Protein AF-A0A7S4FC10-F1 (afdb_monomer_lite)

Foldseek 3Di:
DVVVVVVVVVVVVVVVVVVLVVQCPDPDPVSNVVSVLVVLLVVLVVVLVVQVVCVVVVNDPPVSNVVCVVVVVVSVVSVVVVVLVVVLLDPVRVLVVLLVVVLVVLLVVLVVVVVVLLVVLLVVVCVLCVNVDDSVVSSVQLVVVLVVNDDLVVLVVDDDPSSVVVVVSSVVSNVVSVVSVVVSVVVSVVVSVVCVPPNSSVVSVVVSVVVVVVVVVPDPDPCVVVVVVVVVVVVVVVVVVVVVVD

Organism: Chrysotila carterae (NCBI:txid13221)

InterPro domains:
  IPR024862 Transient receptor potential cation channel subfamily V [PTHR10582] (69-230)
  IPR056336 Calcium channel YVC1-like, C-terminal transmembrane domain [PF23317] (29-215)

Radius of gyration: 27.81 Å; chains: 1; bounding box: 61×68×65 Å

pLDDT: mean 80.98, std 12.92, range [38.25, 96.44]

Secondary structure (DSSP, 8-state):
-HHHHHHHHHHHHHHHHHHHHHHH--S-HHHHHHHHHHHHHHHHHHHHHHHHHHHHTTSS-HHHHHHHHHHHHHHHHHHHHHHHHHHTTSTTTHHHHHHHHHHHHHHHHHHHHHHHHHHHHHHHHHHHTTTSS-HHHHHHHHHHHHTT---GGGGTT--THHHHHHHHHHHHHHHHHHHHHHHHHHHHHHHHHHHTSTHHHHHHHHHHHHHHHHHHTT---TTHHHHHHHHHHHHHHHHHHHHHT-

Sequence (246 aa):
ATSASALLRAAAEDSVVAFVRAKFTSEWGVRNLLNAVDLMHLTLLPTVPLVKLLTLIDVLPDSARMSIAPLASFLQISLALRALQYLSLFRSFGPVIVAVASMLADILSFVGLYVFIVLGFANGFYVLFGGAVDFSTILERQLLWVLGSIDLGFFDSLAGSTRDVALLLFWSYTGLSAFVMINLLIAIFNSTYERVGVEREAEWLWLRLEAMLDFESDVEVEGVDEFYTQLEELNNKRAVQATERR

Structure (mmCIF, N/CA/C/O backbone):
data_AF-A0A7S4FC10-F1
#
_entry.id   AF-A0A7S4FC10-F1
#
loop_
_atom_site.group_PDB
_atom_site.id
_atom_site.type_symbol
_atom_site.label_atom_id
_atom_site.label_alt_id
_atom_site.label_comp_id
_atom_site.label_asym_id
_atom_site.label_entity_id
_atom_site.label_seq_id
_atom_site.pdbx_PDB_ins_code
_atom_site.Cartn_x
_atom_site.Cartn_y
_atom_site.Cartn_z
_atom_site.occupancy
_atom_site.B_iso_or_equiv
_atom_site.auth_seq_id
_atom_site.auth_comp_id
_atom_site.auth_asym_id
_atom_site.auth_atom_id
_atom_site.pdbx_PDB_model_num
ATOM 1 N N . ALA A 1 1 ? -28.650 -46.195 4.765 1.00 52.97 1 ALA A N 1
ATOM 2 C CA . ALA A 1 1 ? -27.327 -45.542 4.872 1.00 52.97 1 ALA A CA 1
ATOM 3 C C . ALA A 1 1 ? -27.189 -44.349 3.919 1.00 52.97 1 ALA A C 1
ATOM 5 O O . ALA A 1 1 ? -26.803 -43.286 4.373 1.00 52.97 1 ALA A O 1
ATOM 6 N N . THR A 1 2 ? -27.566 -44.481 2.644 1.00 58.06 2 THR A N 1
ATOM 7 C CA . THR A 1 2 ? -27.404 -43.449 1.598 1.00 58.06 2 THR A CA 1
ATOM 8 C C . THR A 1 2 ? -28.293 -42.200 1.727 1.00 58.06 2 THR A C 1
ATOM 10 O O . THR A 1 2 ? -27.876 -41.133 1.288 1.00 58.06 2 THR A O 1
ATOM 13 N N . SER A 1 3 ? -29.481 -42.279 2.344 1.00 65.75 3 SER A N 1
ATOM 14 C CA . SER A 1 3 ? -30.365 -41.105 2.513 1.00 65.75 3 SER A CA 1
ATOM 15 C C . SER A 1 3 ? -29.947 -40.189 3.670 1.00 65.75 3 SER A C 1
ATOM 17 O O . SER A 1 3 ? -29.994 -38.970 3.536 1.00 65.75 3 SER A O 1
ATOM 19 N N . ALA A 1 4 ? -29.474 -40.759 4.782 1.00 64.62 4 ALA A N 1
ATOM 20 C CA . ALA A 1 4 ? -29.036 -40.000 5.954 1.00 64.62 4 ALA A CA 1
ATOM 21 C C . ALA A 1 4 ? -27.750 -39.200 5.679 1.00 64.62 4 ALA A C 1
ATOM 23 O O . ALA A 1 4 ? -27.641 -38.048 6.084 1.00 64.62 4 ALA A O 1
ATOM 24 N N . SER A 1 5 ? -26.805 -39.770 4.922 1.00 69.00 5 SER A N 1
ATOM 25 C CA . SER A 1 5 ? -25.583 -39.068 4.506 1.00 69.00 5 SER A CA 1
ATOM 26 C C . SER A 1 5 ? -25.847 -37.930 3.515 1.00 69.00 5 SER A C 1
ATOM 28 O O . SER A 1 5 ? -25.122 -36.940 3.517 1.00 69.00 5 SER A O 1
ATOM 30 N N . ALA A 1 6 ? -26.873 -38.062 2.667 1.00 73.12 6 ALA A N 1
ATOM 31 C CA . ALA A 1 6 ? -27.269 -37.021 1.720 1.00 73.12 6 ALA A CA 1
ATOM 32 C C . ALA A 1 6 ? -27.973 -35.849 2.427 1.00 73.12 6 ALA A C 1
ATOM 34 O O . ALA A 1 6 ? -27.655 -34.697 2.152 1.00 73.12 6 ALA A O 1
ATOM 35 N N . LEU A 1 7 ? -28.854 -36.143 3.391 1.00 68.56 7 LEU A N 1
ATOM 36 C CA . LEU A 1 7 ? -29.518 -35.127 4.217 1.00 68.56 7 LEU A CA 1
ATOM 37 C C . LEU A 1 7 ? -28.530 -34.361 5.109 1.00 68.56 7 LEU A C 1
ATOM 39 O O . LEU A 1 7 ? -28.632 -33.144 5.219 1.00 68.56 7 LEU A O 1
ATOM 43 N N . LEU A 1 8 ? -27.538 -35.046 5.690 1.00 65.25 8 LEU A N 1
ATOM 44 C CA . LEU A 1 8 ? -26.477 -34.397 6.471 1.00 65.25 8 LEU A CA 1
ATOM 45 C C . LEU A 1 8 ? -25.581 -33.492 5.613 1.00 65.25 8 LEU A C 1
ATOM 47 O O . LEU A 1 8 ? -25.185 -32.428 6.075 1.00 65.25 8 LEU A O 1
ATOM 51 N N . ARG A 1 9 ? -25.277 -33.882 4.365 1.00 68.31 9 ARG A N 1
ATOM 52 C CA . ARG A 1 9 ? -24.526 -33.028 3.428 1.00 68.31 9 ARG A CA 1
ATOM 53 C C . ARG A 1 9 ? -25.311 -31.788 3.012 1.00 68.31 9 ARG A C 1
ATOM 55 O O . ARG A 1 9 ? -24.737 -30.710 3.032 1.00 68.31 9 ARG A O 1
ATOM 62 N N . ALA A 1 10 ? -26.598 -31.934 2.700 1.00 67.44 10 ALA A N 1
ATOM 63 C CA . ALA A 1 10 ? -27.452 -30.805 2.337 1.00 67.44 10 ALA A CA 1
ATOM 64 C C . ALA A 1 10 ? -27.610 -29.811 3.504 1.00 67.44 10 ALA A C 1
ATOM 66 O O . ALA A 1 10 ? -27.450 -28.611 3.319 1.00 67.44 10 ALA A O 1
ATOM 67 N N . ALA A 1 11 ? -27.810 -30.311 4.730 1.00 63.47 11 ALA A N 1
ATOM 68 C CA . ALA A 1 11 ? -27.863 -29.467 5.926 1.00 63.47 11 ALA A CA 1
ATOM 69 C C . ALA A 1 11 ? -26.517 -28.772 6.230 1.00 63.47 11 ALA A C 1
ATOM 71 O O . ALA A 1 11 ? -26.486 -27.638 6.714 1.00 63.47 11 ALA A O 1
ATOM 72 N N . ALA A 1 12 ? -25.392 -29.429 5.933 1.00 65.75 12 ALA A N 1
ATOM 73 C CA . ALA A 1 12 ? -24.063 -28.836 6.067 1.00 65.75 12 ALA A CA 1
ATOM 74 C C . ALA A 1 12 ? -23.796 -27.758 4.999 1.00 65.75 12 ALA A C 1
ATOM 76 O O . ALA A 1 12 ? -23.242 -26.711 5.317 1.00 65.75 12 ALA A O 1
ATOM 77 N N . GLU A 1 13 ? -24.209 -27.975 3.749 1.00 70.12 13 GLU A N 1
ATOM 78 C CA . GLU A 1 13 ? -24.089 -26.969 2.687 1.00 70.12 13 GLU A CA 1
ATOM 79 C C . GLU A 1 13 ? -24.949 -25.733 2.977 1.00 70.12 13 GLU A C 1
ATOM 81 O O . GLU A 1 13 ? -24.433 -24.616 2.917 1.00 70.12 13 GLU A O 1
ATOM 86 N N . ASP A 1 14 ? -26.208 -25.910 3.385 1.00 70.56 14 ASP A N 1
ATOM 87 C CA . ASP A 1 14 ? -27.100 -24.789 3.704 1.00 70.56 14 ASP A CA 1
ATOM 88 C C . ASP A 1 14 ? -26.605 -23.972 4.910 1.00 70.56 14 ASP A C 1
ATOM 90 O O . ASP A 1 14 ? -26.654 -22.740 4.887 1.00 70.56 14 ASP A O 1
ATOM 94 N N . SER A 1 15 ? -26.056 -24.625 5.940 1.00 70.56 15 SER A N 1
ATOM 95 C CA . SER A 1 15 ? -25.496 -23.934 7.114 1.00 70.56 15 SER A CA 1
ATOM 96 C C . SER A 1 15 ? -24.200 -23.180 6.804 1.00 70.56 15 SER A C 1
ATOM 98 O O . SER A 1 15 ? -24.029 -22.048 7.258 1.00 70.56 15 SER A O 1
ATOM 100 N N . VAL A 1 16 ? -23.312 -23.743 5.979 1.00 68.62 16 VAL A N 1
ATOM 101 C CA . VAL A 1 16 ? -22.084 -23.060 5.543 1.00 68.62 16 VAL A CA 1
ATOM 102 C C . VAL A 1 16 ? -22.413 -21.868 4.644 1.00 68.62 16 VAL A C 1
ATOM 104 O O . VAL A 1 16 ? -21.846 -20.789 4.819 1.00 68.62 16 VAL A O 1
ATOM 107 N N . VAL A 1 17 ? -23.355 -22.017 3.709 1.00 71.75 17 VAL A N 1
ATOM 108 C CA . VAL A 1 17 ? -23.781 -20.923 2.822 1.00 71.75 17 VAL A CA 1
ATOM 109 C C . VAL A 1 17 ? -24.476 -19.812 3.611 1.00 71.75 17 VAL A C 1
ATOM 111 O O . VAL A 1 17 ? -24.220 -18.634 3.348 1.00 71.75 17 VAL A O 1
ATOM 114 N N . ALA A 1 18 ? -25.307 -20.156 4.598 1.00 70.12 18 ALA A N 1
ATOM 115 C CA . ALA A 1 18 ? -25.929 -19.184 5.494 1.00 70.12 18 ALA A CA 1
ATOM 116 C C . ALA A 1 18 ? -24.884 -18.427 6.332 1.00 70.12 18 ALA A C 1
ATOM 118 O O . ALA A 1 18 ? -24.931 -17.198 6.393 1.00 70.12 18 ALA A O 1
ATOM 119 N N . PHE A 1 19 ? -23.896 -19.133 6.891 1.00 69.38 19 PHE A N 1
ATOM 120 C CA . PHE A 1 19 ? -22.794 -18.541 7.655 1.00 69.38 19 PHE A CA 1
ATOM 121 C C . PHE A 1 19 ? -21.954 -17.570 6.814 1.00 69.38 19 PHE A C 1
ATOM 123 O O . PHE A 1 19 ? -21.691 -16.440 7.228 1.00 69.38 19 PHE A O 1
ATOM 130 N N . VAL A 1 20 ? -21.569 -17.971 5.597 1.00 66.06 20 VAL A N 1
ATOM 131 C CA . VAL A 1 20 ? -20.804 -17.103 4.688 1.00 66.06 20 VAL A CA 1
ATOM 132 C C . VAL A 1 20 ? -21.628 -15.879 4.296 1.00 66.06 20 VAL A C 1
ATOM 134 O O . VAL A 1 20 ? -21.105 -14.767 4.313 1.00 66.06 20 VAL A O 1
ATOM 137 N N . ARG A 1 21 ? -22.919 -16.052 3.987 1.00 70.19 21 ARG A N 1
ATOM 138 C CA . ARG A 1 21 ? -23.804 -14.942 3.615 1.00 70.19 21 ARG A CA 1
ATOM 139 C C . ARG A 1 21 ? -23.950 -13.930 4.750 1.00 70.19 21 ARG A C 1
ATOM 141 O O . ARG A 1 21 ? -23.796 -12.741 4.492 1.00 70.19 21 ARG A O 1
ATOM 148 N N . ALA A 1 22 ? -24.167 -14.388 5.983 1.00 66.75 22 ALA A N 1
ATOM 149 C CA . ALA A 1 22 ? -24.276 -13.526 7.163 1.00 66.75 22 ALA A CA 1
ATOM 150 C C . ALA A 1 22 ? -23.013 -12.675 7.397 1.00 66.75 22 ALA A C 1
ATOM 152 O O . ALA A 1 22 ? -23.089 -11.543 7.870 1.00 66.75 22 ALA A O 1
ATOM 153 N N . LYS A 1 23 ? -21.841 -13.177 6.987 1.00 64.06 23 LYS A N 1
ATOM 154 C CA . LYS A 1 23 ? -20.573 -12.448 7.093 1.00 64.06 23 LYS A CA 1
ATOM 155 C C . LYS A 1 23 ? -20.446 -11.261 6.127 1.00 64.06 23 LYS A C 1
ATOM 157 O O . LYS A 1 23 ? -19.639 -10.370 6.376 1.00 64.06 23 LYS A O 1
ATOM 162 N N . PHE A 1 24 ? -21.218 -11.227 5.040 1.00 62.78 24 PHE A N 1
ATOM 163 C CA . PHE A 1 24 ? -21.150 -10.174 4.014 1.00 62.78 24 PHE A CA 1
ATOM 164 C C . PHE A 1 24 ? -22.377 -9.254 3.974 1.00 62.78 24 PHE A C 1
ATOM 166 O O . PHE A 1 24 ? -22.420 -8.325 3.174 1.00 62.78 24 PHE A O 1
ATOM 173 N N . THR A 1 25 ? -23.368 -9.467 4.842 1.00 58.50 25 THR A N 1
ATOM 174 C CA . THR A 1 25 ? -24.572 -8.620 4.948 1.00 58.50 25 THR A CA 1
ATOM 175 C C . THR A 1 25 ? -24.368 -7.368 5.807 1.00 58.50 25 THR A C 1
ATOM 177 O O . THR A 1 25 ? -25.332 -6.707 6.173 1.00 58.50 25 THR A O 1
ATOM 180 N N . SER A 1 26 ? -23.124 -7.033 6.156 1.00 57.78 26 SER A N 1
ATOM 181 C CA . SER A 1 26 ? -22.795 -5.838 6.934 1.00 57.78 26 SER A CA 1
ATOM 182 C C . SER A 1 26 ? -22.910 -4.573 6.081 1.00 57.78 26 SER A C 1
ATOM 184 O O . SER A 1 26 ? -22.306 -4.500 5.010 1.00 57.78 26 SER A O 1
ATOM 186 N N . GLU A 1 27 ? -23.601 -3.549 6.592 1.00 56.28 27 GLU A N 1
ATOM 187 C CA . GLU A 1 27 ? -23.709 -2.227 5.951 1.00 56.28 27 GLU A CA 1
ATOM 188 C C . GLU A 1 27 ? -22.348 -1.510 5.834 1.00 56.28 27 GLU A C 1
ATOM 190 O O . GLU A 1 27 ? -22.145 -0.671 4.957 1.00 56.28 27 GLU A O 1
ATOM 195 N N . TRP A 1 28 ? -21.372 -1.885 6.670 1.00 56.16 28 TRP A N 1
ATOM 196 C CA . TRP A 1 28 ? -20.032 -1.300 6.680 1.00 56.16 28 TRP A CA 1
ATOM 197 C C . TRP A 1 28 ? -19.052 -2.041 5.761 1.00 56.16 28 TRP A C 1
ATOM 199 O O . TRP A 1 28 ? -18.702 -3.201 5.998 1.00 56.16 28 TRP A O 1
ATOM 209 N N . GLY A 1 29 ? -18.534 -1.337 4.746 1.00 61.31 29 GLY A N 1
ATOM 210 C CA . GLY A 1 29 ? -17.588 -1.881 3.759 1.00 61.31 29 GLY A CA 1
ATOM 211 C C . GLY A 1 29 ? -16.258 -2.373 4.348 1.00 61.31 29 GLY A C 1
ATOM 212 O O . GLY A 1 29 ? -15.721 -3.382 3.894 1.00 61.31 29 GLY A O 1
ATOM 213 N N . VAL A 1 30 ? -15.757 -1.726 5.408 1.00 66.88 30 VAL A N 1
ATOM 214 C CA . VAL A 1 30 ? -14.530 -2.151 6.112 1.00 66.88 30 VAL A CA 1
ATOM 215 C C . VAL A 1 30 ? -14.725 -3.514 6.781 1.00 66.88 30 VAL A C 1
ATOM 217 O O . VAL A 1 30 ? -13.853 -4.376 6.693 1.00 66.88 30 VAL A O 1
ATOM 220 N N . ARG A 1 31 ? -15.895 -3.757 7.382 1.00 67.88 31 ARG A N 1
ATOM 221 C CA . ARG A 1 31 ? -16.216 -5.036 8.027 1.00 67.88 31 ARG A CA 1
ATOM 222 C C . ARG A 1 31 ? -16.293 -6.171 7.004 1.00 67.88 31 ARG A C 1
ATOM 224 O O . ARG A 1 31 ? -15.751 -7.243 7.244 1.00 67.88 31 ARG A O 1
ATOM 231 N N . ASN A 1 32 ? -16.840 -5.908 5.816 1.00 71.25 32 ASN A N 1
ATOM 232 C CA . ASN A 1 32 ? -16.839 -6.871 4.708 1.00 71.25 32 ASN A CA 1
ATOM 233 C C . ASN A 1 32 ? -15.418 -7.204 4.216 1.00 71.25 32 ASN A C 1
ATOM 235 O O . ASN A 1 32 ? -15.133 -8.367 3.928 1.00 71.25 32 ASN A O 1
ATOM 239 N N . LEU A 1 33 ? -14.508 -6.222 4.170 1.00 74.94 33 LEU A N 1
ATOM 240 C CA . LEU A 1 33 ? -13.096 -6.458 3.841 1.00 74.94 33 LEU A CA 1
ATOM 241 C C . LEU A 1 33 ? -12.419 -7.350 4.892 1.00 74.94 33 LEU A C 1
ATOM 243 O O . LEU A 1 33 ? -11.755 -8.324 4.540 1.00 74.94 33 LEU A O 1
ATOM 247 N N . LEU A 1 34 ? -12.616 -7.051 6.178 1.00 76.94 34 LEU A N 1
ATOM 248 C CA . LEU A 1 34 ? -12.089 -7.861 7.279 1.00 76.94 34 LEU A CA 1
ATOM 249 C C . LEU A 1 34 ? -12.650 -9.285 7.253 1.00 76.94 34 LEU A C 1
ATOM 251 O O . LEU A 1 34 ? -11.903 -10.247 7.406 1.00 76.94 34 LEU A O 1
ATOM 255 N N . ASN A 1 35 ? -13.940 -9.429 6.962 1.00 81.69 35 ASN A N 1
ATOM 256 C CA . ASN A 1 35 ? -14.601 -10.721 6.850 1.00 81.69 35 ASN A CA 1
ATOM 257 C C . ASN A 1 35 ? -14.100 -11.540 5.656 1.00 81.69 35 ASN A C 1
ATOM 259 O O . ASN A 1 35 ? -13.944 -12.757 5.789 1.00 81.69 35 ASN A O 1
ATOM 263 N N . ALA A 1 36 ? -13.792 -10.893 4.527 1.00 83.69 36 ALA A N 1
ATOM 264 C CA . ALA A 1 36 ? -13.148 -11.527 3.377 1.00 83.69 36 ALA A CA 1
ATOM 265 C C . ALA A 1 36 ? -11.734 -12.010 3.715 1.00 83.69 36 ALA A C 1
ATOM 267 O O . ALA A 1 36 ? -11.372 -13.142 3.392 1.00 83.69 36 ALA A O 1
ATOM 268 N N . VAL A 1 37 ? -10.954 -11.180 4.411 1.00 86.44 37 VAL A N 1
ATOM 269 C CA . VAL A 1 37 ? -9.619 -11.543 4.900 1.00 86.44 37 VAL A CA 1
ATOM 270 C C . VAL A 1 37 ? -9.707 -12.722 5.872 1.00 86.44 37 VAL A C 1
ATOM 272 O O . VAL A 1 37 ? -8.940 -13.671 5.762 1.00 86.44 37 VAL A O 1
ATOM 275 N N . ASP A 1 38 ? -10.680 -12.741 6.776 1.00 87.00 38 ASP A N 1
ATOM 276 C CA . ASP A 1 38 ? -10.894 -13.869 7.685 1.00 87.00 38 ASP A CA 1
ATOM 277 C C . ASP A 1 38 ? -11.338 -15.144 6.974 1.00 87.00 38 ASP A C 1
ATOM 279 O O . ASP A 1 38 ? -10.922 -16.235 7.354 1.00 87.00 38 ASP A O 1
ATOM 283 N N . LEU A 1 39 ? -12.168 -15.030 5.936 1.00 87.31 39 LEU A N 1
ATOM 284 C CA . LEU A 1 39 ? -12.548 -16.172 5.106 1.00 87.31 39 LEU A CA 1
ATOM 285 C C . LEU A 1 39 ? -11.331 -16.725 4.351 1.00 87.31 39 LEU A C 1
ATOM 287 O O . LEU A 1 39 ? -11.144 -17.941 4.261 1.00 87.31 39 LEU A O 1
ATOM 291 N N . MET A 1 40 ? -10.463 -15.836 3.862 1.00 89.12 40 MET A N 1
ATOM 292 C CA . MET A 1 40 ? -9.178 -16.215 3.284 1.00 89.12 40 MET A CA 1
ATOM 293 C C . MET A 1 40 ? -8.322 -16.967 4.312 1.00 89.12 40 MET A C 1
ATOM 295 O O . MET A 1 40 ? -7.820 -18.045 4.010 1.00 89.12 40 MET A O 1
ATOM 299 N N . HIS A 1 41 ? -8.197 -16.469 5.546 1.00 91.69 41 HIS A N 1
ATOM 300 C CA . HIS A 1 41 ? -7.475 -17.177 6.606 1.00 91.69 41 HIS A CA 1
ATOM 301 C C . HIS A 1 41 ? -8.087 -18.553 6.891 1.00 91.69 41 HIS A C 1
ATOM 303 O O . HIS A 1 41 ? -7.369 -19.549 6.918 1.00 91.69 41 HIS A O 1
ATOM 309 N N . LEU A 1 42 ? -9.410 -18.631 7.039 1.00 90.25 42 LEU A N 1
ATOM 310 C CA . LEU A 1 42 ? -10.123 -19.866 7.367 1.00 90.25 42 LEU A CA 1
ATOM 311 C C . LEU A 1 42 ? -9.916 -20.966 6.315 1.00 90.25 42 LEU A C 1
ATOM 313 O O . LEU A 1 42 ? -9.836 -22.143 6.657 1.00 90.25 42 LEU A O 1
ATOM 317 N N . THR A 1 43 ? -9.784 -20.590 5.044 1.00 88.38 43 THR A N 1
ATOM 318 C CA . THR A 1 43 ? -9.538 -21.535 3.944 1.00 88.38 43 THR A CA 1
ATOM 319 C C . THR A 1 43 ? -8.054 -21.868 3.766 1.00 88.38 43 THR A C 1
ATOM 321 O O . THR A 1 43 ? -7.700 -23.026 3.533 1.00 88.38 43 THR A O 1
ATOM 324 N N . LEU A 1 44 ? -7.156 -20.891 3.900 1.00 90.38 44 LEU A N 1
ATOM 325 C CA . LEU A 1 44 ? -5.727 -21.076 3.629 1.00 90.38 44 LEU A CA 1
ATOM 326 C C . LEU A 1 44 ? -4.955 -21.743 4.773 1.00 90.38 44 LEU A C 1
ATOM 328 O O . LEU A 1 44 ? -4.023 -22.510 4.530 1.00 90.38 44 LEU A O 1
ATOM 332 N N . LEU A 1 45 ? -5.345 -21.485 6.019 1.00 92.25 45 LEU A N 1
ATOM 333 C CA . LEU A 1 45 ? -4.650 -21.987 7.203 1.00 92.25 45 LEU A CA 1
ATOM 334 C C . LEU A 1 45 ? -4.668 -23.524 7.324 1.00 92.25 45 LEU A C 1
ATOM 336 O O . LEU A 1 45 ? -3.624 -24.071 7.672 1.00 92.25 45 LEU A O 1
ATOM 340 N N . PRO A 1 46 ? -5.753 -24.253 6.984 1.00 91.50 46 PRO A N 1
ATOM 341 C CA . PRO A 1 46 ? -5.705 -25.715 6.908 1.00 91.50 46 PRO A CA 1
ATOM 342 C C . PRO A 1 46 ? -5.091 -26.235 5.599 1.00 91.50 46 PRO A C 1
ATOM 344 O O . PRO A 1 46 ? -4.409 -27.260 5.606 1.00 91.50 46 PRO A O 1
ATOM 347 N N . THR A 1 47 ? -5.299 -25.552 4.470 1.00 89.12 47 THR A N 1
ATOM 348 C CA . THR A 1 47 ? -4.868 -26.058 3.153 1.00 89.12 47 THR A CA 1
ATOM 349 C C . THR A 1 47 ? -3.354 -25.988 2.957 1.00 89.12 47 THR A C 1
ATOM 351 O O . THR A 1 47 ? -2.773 -26.930 2.420 1.00 89.12 47 THR A O 1
ATOM 354 N N . VAL A 1 48 ? -2.681 -24.937 3.435 1.00 92.31 48 VAL A N 1
ATOM 355 C CA . VAL A 1 48 ? -1.222 -24.787 3.288 1.00 92.31 48 VAL A CA 1
ATOM 356 C C . VAL A 1 48 ? -0.439 -25.897 4.018 1.00 92.31 48 VAL A C 1
ATOM 358 O O . VAL A 1 48 ? 0.409 -26.533 3.382 1.00 92.31 48 VAL A O 1
ATOM 361 N N . PRO A 1 49 ? -0.693 -26.197 5.309 1.00 90.69 49 PRO A N 1
ATOM 362 C CA . PRO A 1 49 ? -0.072 -27.329 5.994 1.00 90.69 49 PRO A CA 1
ATOM 363 C C . PRO A 1 49 ? -0.479 -28.673 5.396 1.00 90.69 49 PRO A C 1
ATOM 365 O O . PRO A 1 49 ? 0.369 -29.554 5.296 1.00 90.69 49 PRO A O 1
ATOM 368 N N . LEU A 1 50 ? -1.735 -28.829 4.957 1.00 90.69 50 LEU A N 1
ATOM 369 C CA . LEU A 1 50 ? -2.209 -30.066 4.335 1.00 90.69 50 LEU A CA 1
ATOM 370 C C . LEU A 1 50 ? -1.440 -30.379 3.048 1.00 90.69 50 LEU A C 1
ATOM 372 O O . LEU A 1 50 ? -0.953 -31.492 2.889 1.00 90.69 50 LEU A O 1
ATOM 376 N N . VAL A 1 51 ? -1.264 -29.402 2.155 1.00 90.62 51 VAL A N 1
ATOM 377 C CA . VAL A 1 51 ? -0.467 -29.584 0.931 1.00 90.62 51 VAL A CA 1
ATOM 378 C C . VAL A 1 51 ? 0.985 -29.906 1.283 1.00 90.62 51 VAL A C 1
ATOM 380 O O . VAL A 1 51 ? 1.556 -30.834 0.715 1.00 90.62 51 VAL A O 1
ATOM 383 N N . LYS A 1 52 ? 1.577 -29.219 2.271 1.00 88.81 52 LYS A N 1
ATOM 384 C CA . LYS A 1 52 ? 2.934 -29.543 2.744 1.00 88.81 52 LYS A CA 1
ATOM 385 C C . LYS A 1 52 ? 3.032 -30.974 3.283 1.00 88.81 52 LYS A C 1
ATOM 387 O O . LYS A 1 52 ? 3.981 -31.671 2.937 1.00 88.81 52 LYS A O 1
ATOM 392 N N . LEU A 1 53 ? 2.050 -31.432 4.056 1.00 89.88 53 LEU A N 1
ATOM 393 C CA . LEU A 1 53 ? 1.983 -32.796 4.582 1.00 89.88 53 LEU A CA 1
ATOM 394 C C . LEU A 1 53 ? 1.837 -33.830 3.456 1.00 89.88 53 LEU A C 1
ATOM 396 O O . LEU A 1 53 ? 2.575 -34.808 3.422 1.00 89.88 53 LEU A O 1
ATOM 400 N N . LEU A 1 54 ? 0.940 -33.596 2.498 1.00 91.25 54 LEU A N 1
ATOM 401 C CA . LEU A 1 54 ? 0.728 -34.490 1.356 1.00 91.25 54 LEU A CA 1
ATOM 402 C C . LEU A 1 54 ? 1.965 -34.587 0.451 1.00 91.25 54 LEU A C 1
ATOM 404 O O . LEU A 1 54 ? 2.237 -35.658 -0.082 1.00 91.25 54 LEU A O 1
ATOM 408 N N . THR A 1 55 ? 2.744 -33.508 0.318 1.00 90.06 55 THR A N 1
ATOM 409 C CA . THR A 1 55 ? 4.054 -33.559 -0.365 1.00 90.06 55 THR A CA 1
ATOM 410 C C . THR A 1 55 ? 5.140 -34.257 0.455 1.00 90.06 55 THR A C 1
ATOM 412 O O . THR A 1 55 ? 6.158 -34.632 -0.101 1.00 90.06 55 THR A O 1
ATOM 415 N N . LEU A 1 56 ? 4.981 -34.387 1.775 1.00 89.44 56 LEU A N 1
ATOM 416 C CA . LEU A 1 56 ? 5.943 -35.077 2.643 1.00 89.44 56 LEU A CA 1
ATOM 417 C C . LEU A 1 56 ? 5.691 -36.591 2.690 1.00 89.44 56 LEU A C 1
ATOM 419 O O . LEU A 1 56 ? 6.618 -37.356 2.916 1.00 89.44 56 LEU A O 1
ATOM 423 N N . ILE A 1 57 ? 4.445 -37.016 2.465 1.00 93.38 57 ILE A N 1
ATOM 424 C CA . ILE A 1 57 ? 4.033 -38.428 2.381 1.00 93.38 57 ILE A CA 1
ATOM 425 C C . ILE A 1 57 ? 4.102 -38.930 0.916 1.00 93.38 57 ILE A C 1
ATOM 427 O O . ILE A 1 57 ? 3.548 -39.972 0.586 1.00 93.38 57 ILE A O 1
ATOM 431 N N . ASP A 1 58 ? 4.751 -38.179 0.016 1.00 89.06 58 ASP A N 1
ATOM 432 C CA . ASP A 1 58 ? 4.890 -38.490 -1.419 1.00 89.06 58 ASP A CA 1
ATOM 433 C C . ASP A 1 58 ? 3.558 -38.706 -2.176 1.00 89.06 58 ASP A C 1
ATOM 435 O O . ASP A 1 58 ? 3.512 -39.337 -3.231 1.00 89.06 58 ASP A O 1
ATOM 439 N N . VAL A 1 59 ? 2.446 -38.156 -1.671 1.00 92.31 59 VAL A N 1
ATOM 440 C CA . VAL A 1 59 ? 1.128 -38.221 -2.334 1.00 92.31 59 VAL A CA 1
ATOM 441 C C . VAL A 1 59 ? 1.012 -37.168 -3.438 1.00 92.31 59 VAL A C 1
ATOM 443 O O . VAL A 1 59 ? 0.372 -37.399 -4.463 1.00 92.31 59 VAL A O 1
ATOM 446 N N . LEU A 1 60 ? 1.613 -35.995 -3.223 1.00 90.00 60 LEU A N 1
ATOM 447 C CA . LEU A 1 60 ? 1.653 -34.891 -4.183 1.00 90.00 60 LEU A CA 1
ATOM 448 C C . LEU A 1 60 ? 3.084 -34.655 -4.682 1.00 90.00 60 LEU A C 1
ATOM 450 O O . LEU A 1 60 ? 4.021 -34.789 -3.896 1.00 90.00 60 LEU A O 1
ATOM 454 N N . PRO A 1 61 ? 3.265 -34.231 -5.947 1.00 89.69 61 PRO A N 1
ATOM 455 C CA . PRO A 1 61 ? 4.583 -33.905 -6.481 1.00 89.69 61 PRO A CA 1
ATOM 456 C C . PRO A 1 61 ? 5.193 -32.685 -5.775 1.00 89.69 61 PRO A C 1
ATOM 458 O O . PRO A 1 61 ? 4.479 -31.745 -5.414 1.00 89.69 61 PRO A O 1
ATOM 461 N N . ASP A 1 62 ? 6.525 -32.640 -5.666 1.00 87.31 62 ASP A N 1
ATOM 462 C CA . ASP A 1 62 ? 7.262 -31.516 -5.059 1.00 87.31 62 ASP A CA 1
ATOM 463 C C . ASP A 1 62 ? 6.972 -30.158 -5.724 1.00 87.31 62 ASP A C 1
ATOM 465 O O . ASP A 1 62 ? 7.080 -29.107 -5.085 1.00 87.31 62 ASP A O 1
ATOM 469 N N . SER A 1 63 ? 6.538 -30.158 -6.989 1.00 88.06 63 SER A N 1
ATOM 470 C CA . SER A 1 63 ? 6.103 -28.952 -7.703 1.00 88.06 63 SER A CA 1
ATOM 471 C C . SER A 1 63 ? 4.928 -28.249 -7.013 1.00 88.06 63 SER A C 1
ATOM 473 O O . SER A 1 63 ? 4.890 -27.019 -6.978 1.00 88.06 63 SER A O 1
ATOM 475 N N . ALA A 1 64 ? 4.025 -28.998 -6.368 1.00 87.38 64 ALA A N 1
ATOM 476 C CA . ALA A 1 64 ? 2.903 -28.434 -5.617 1.00 87.38 64 ALA A CA 1
ATOM 477 C C . ALA A 1 64 ? 3.369 -27.572 -4.428 1.00 87.38 64 ALA A C 1
ATOM 479 O O . ALA A 1 64 ? 2.732 -26.568 -4.097 1.00 87.38 64 ALA A O 1
ATOM 480 N N . ARG A 1 65 ? 4.514 -27.911 -3.813 1.00 84.50 65 ARG A N 1
ATOM 481 C CA . ARG A 1 65 ? 5.111 -27.134 -2.713 1.00 84.50 65 ARG A CA 1
ATOM 482 C C . ARG A 1 65 ? 5.596 -25.764 -3.190 1.00 84.50 65 ARG A C 1
ATOM 484 O O . ARG A 1 65 ? 5.436 -24.782 -2.467 1.00 84.50 65 ARG A O 1
ATOM 491 N N . MET A 1 66 ? 6.164 -25.687 -4.394 1.00 87.12 66 MET A N 1
ATOM 492 C CA . MET A 1 66 ? 6.627 -24.422 -4.976 1.00 87.12 66 MET A CA 1
ATOM 493 C C . MET A 1 66 ? 5.453 -23.532 -5.389 1.00 87.12 66 MET A C 1
ATOM 495 O O . MET A 1 66 ? 5.474 -22.335 -5.119 1.00 87.12 66 MET A O 1
ATOM 499 N N . SER A 1 67 ? 4.396 -24.112 -5.964 1.00 89.00 67 SER A N 1
ATOM 500 C CA . SER A 1 67 ? 3.209 -23.357 -6.381 1.00 89.00 67 SER A CA 1
ATOM 501 C C . SER A 1 67 ? 2.451 -22.719 -5.212 1.00 89.00 67 SER A C 1
ATOM 503 O O . SER A 1 67 ? 1.926 -21.620 -5.365 1.00 89.00 67 SER A O 1
ATOM 505 N N . ILE A 1 68 ? 2.406 -23.363 -4.037 1.00 90.56 68 ILE A N 1
ATOM 506 C CA . ILE A 1 68 ? 1.709 -22.813 -2.860 1.00 90.56 68 ILE A CA 1
ATOM 507 C C . ILE A 1 68 ? 2.567 -21.836 -2.039 1.00 90.56 68 ILE A C 1
ATOM 509 O O . ILE A 1 68 ? 2.039 -21.122 -1.187 1.00 90.56 68 ILE A O 1
ATOM 513 N N . ALA A 1 69 ? 3.881 -21.777 -2.272 1.00 89.69 69 ALA A N 1
ATOM 514 C CA . ALA A 1 69 ? 4.791 -20.955 -1.475 1.00 89.69 69 ALA A CA 1
ATOM 515 C C . ALA A 1 69 ? 4.445 -19.448 -1.481 1.00 89.69 69 ALA A C 1
ATOM 517 O O . ALA A 1 69 ? 4.406 -18.874 -0.393 1.00 89.69 69 ALA A O 1
ATOM 518 N N . PRO A 1 70 ? 4.114 -18.799 -2.619 1.00 91.81 70 PRO A N 1
ATOM 519 C CA . PRO A 1 70 ? 3.716 -17.387 -2.620 1.00 91.81 70 PRO A CA 1
ATOM 520 C C . PRO A 1 70 ? 2.457 -17.130 -1.784 1.00 91.81 70 PRO A C 1
ATOM 522 O O . PRO A 1 70 ? 2.393 -16.163 -1.026 1.00 91.81 70 PRO A O 1
ATOM 525 N N . LEU A 1 71 ? 1.480 -18.035 -1.874 1.00 90.25 71 LEU A N 1
ATOM 526 C CA . LEU A 1 71 ? 0.230 -17.957 -1.121 1.00 90.25 71 LEU A CA 1
ATOM 527 C C . LEU A 1 71 ? 0.466 -18.147 0.383 1.00 90.25 71 LEU A C 1
ATOM 529 O O . LEU A 1 71 ? -0.111 -17.431 1.196 1.00 90.25 71 LEU A O 1
ATOM 533 N N . ALA A 1 72 ? 1.363 -19.063 0.755 1.00 90.88 72 ALA A N 1
ATOM 534 C CA . ALA A 1 72 ? 1.788 -19.255 2.137 1.00 90.88 72 ALA A CA 1
ATOM 535 C C . ALA A 1 72 ? 2.531 -18.026 2.696 1.00 90.88 72 ALA A C 1
ATOM 537 O O . ALA A 1 72 ? 2.319 -17.660 3.851 1.00 90.88 72 ALA A O 1
ATOM 538 N N . SER A 1 73 ? 3.365 -17.363 1.888 1.00 93.19 73 SER A N 1
ATOM 539 C CA . SER A 1 73 ? 4.033 -16.114 2.276 1.00 93.19 73 SER A CA 1
ATOM 540 C C . SER A 1 73 ? 3.029 -14.985 2.500 1.00 93.19 73 SER A C 1
ATOM 542 O O . SER A 1 73 ? 3.112 -14.279 3.504 1.00 93.19 73 SER A O 1
ATOM 544 N N . PHE A 1 74 ? 2.045 -14.844 1.607 1.00 90.81 74 PHE A N 1
ATOM 545 C CA . PHE A 1 74 ? 0.979 -13.857 1.767 1.00 90.81 74 PHE A CA 1
ATOM 546 C C . PHE A 1 74 ? 0.148 -14.120 3.028 1.00 90.81 74 PHE A C 1
ATOM 548 O O . PHE A 1 74 ? -0.095 -13.194 3.798 1.00 90.81 74 PHE A O 1
ATOM 555 N N . LEU A 1 75 ? -0.199 -15.387 3.285 1.00 91.81 75 LEU A N 1
ATOM 556 C CA . LEU A 1 75 ? -0.892 -15.812 4.502 1.00 91.81 75 LEU A CA 1
ATOM 557 C C . LEU A 1 75 ? -0.120 -15.423 5.773 1.00 91.81 75 LEU A C 1
ATOM 559 O O . LEU A 1 75 ? -0.712 -14.952 6.739 1.00 91.81 75 LEU A O 1
ATOM 563 N N . GLN A 1 76 ? 1.203 -15.601 5.788 1.00 91.31 76 GLN A N 1
ATOM 564 C CA . GLN A 1 76 ? 2.022 -15.242 6.947 1.00 91.31 76 GLN A CA 1
ATOM 565 C C . GLN A 1 76 ? 1.984 -13.733 7.227 1.00 91.31 76 GLN A C 1
ATOM 567 O O . GLN A 1 76 ? 1.871 -13.317 8.381 1.00 91.31 76 GLN A O 1
ATOM 572 N N . ILE A 1 77 ? 2.063 -12.913 6.176 1.00 92.31 77 ILE A N 1
ATOM 573 C CA . ILE A 1 77 ? 1.987 -11.453 6.294 1.00 92.31 77 ILE A CA 1
ATOM 574 C C . ILE A 1 77 ? 0.587 -11.033 6.754 1.00 92.31 77 ILE A C 1
ATOM 576 O O . ILE A 1 77 ? 0.462 -10.230 7.679 1.00 92.31 77 ILE A O 1
ATOM 580 N N . SER A 1 78 ? -0.472 -11.594 6.163 1.00 90.44 78 SER A N 1
ATOM 581 C CA . SER A 1 78 ? -1.851 -11.249 6.520 1.00 90.44 78 SER A CA 1
ATOM 582 C C . SER A 1 78 ? -2.191 -11.636 7.962 1.00 90.44 78 SER A C 1
ATOM 584 O O . SER A 1 78 ? -2.844 -10.858 8.656 1.00 90.44 78 SER A O 1
ATOM 586 N N . LEU A 1 79 ? -1.681 -12.771 8.457 1.00 90.94 79 LEU A N 1
ATOM 587 C CA . LEU A 1 79 ? -1.821 -13.176 9.860 1.00 90.94 79 LEU A CA 1
ATOM 588 C C . LEU A 1 79 ? -1.094 -12.219 10.813 1.00 90.94 79 LEU A C 1
ATOM 590 O O . LEU A 1 79 ? -1.637 -11.866 11.861 1.00 90.94 79 LEU A O 1
ATOM 594 N N . ALA A 1 80 ? 0.103 -11.751 10.448 1.00 90.19 80 ALA A N 1
ATOM 595 C CA . ALA A 1 80 ? 0.829 -10.758 11.237 1.00 90.19 80 ALA A CA 1
ATOM 596 C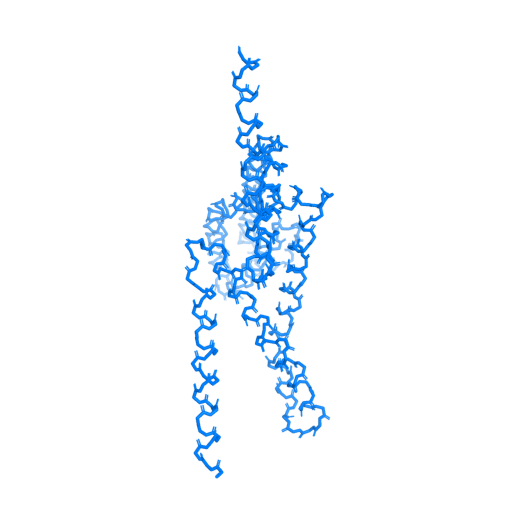 C . ALA A 1 80 ? 0.079 -9.414 11.297 1.00 90.19 80 ALA A C 1
ATOM 598 O O . ALA A 1 80 ? -0.010 -8.804 12.361 1.00 90.19 80 ALA A O 1
ATOM 599 N N . LEU A 1 81 ? -0.526 -8.977 10.186 1.00 87.06 81 LEU A N 1
ATOM 600 C CA . LEU A 1 81 ? -1.382 -7.786 10.167 1.00 87.06 81 LEU A CA 1
ATOM 601 C C . LEU A 1 81 ? -2.661 -7.986 10.987 1.00 87.06 81 LEU A C 1
ATOM 603 O O . LEU A 1 81 ? -3.084 -7.075 11.696 1.00 87.06 81 LEU A O 1
ATOM 607 N N . ARG A 1 82 ? -3.255 -9.185 10.956 1.00 85.19 82 ARG A N 1
ATOM 608 C CA . ARG A 1 82 ? -4.414 -9.523 11.790 1.00 85.19 82 ARG A CA 1
ATOM 609 C C . ARG A 1 82 ? -4.076 -9.451 13.281 1.00 85.19 82 ARG A C 1
ATOM 611 O O . ARG A 1 82 ? -4.902 -8.989 14.064 1.00 85.19 82 ARG A O 1
ATOM 618 N N . ALA A 1 83 ? -2.849 -9.802 13.674 1.00 85.38 83 ALA A N 1
ATOM 619 C CA . ALA A 1 83 ? -2.385 -9.654 15.054 1.00 85.38 83 ALA A CA 1
ATOM 620 C C . ALA A 1 83 ? -2.450 -8.199 15.563 1.00 85.38 83 ALA A C 1
ATOM 622 O O . ALA A 1 83 ? -2.757 -7.976 16.735 1.00 85.38 83 ALA A O 1
ATOM 623 N N . LEU A 1 84 ? -2.246 -7.203 14.689 1.00 83.25 84 LEU A N 1
ATOM 624 C CA . LEU A 1 84 ? -2.366 -5.784 15.049 1.00 83.25 84 LEU A CA 1
ATOM 625 C C . LEU A 1 84 ? -3.790 -5.408 15.488 1.00 83.25 84 LEU A C 1
ATOM 627 O O . LEU A 1 84 ? -3.953 -4.561 16.361 1.00 83.25 84 LEU A O 1
ATOM 631 N N . GLN A 1 85 ? -4.824 -6.057 14.945 1.00 80.56 85 GLN A N 1
ATOM 632 C CA . GLN A 1 85 ? -6.213 -5.794 15.340 1.00 80.56 85 GLN A CA 1
ATOM 633 C C . GLN A 1 85 ? -6.470 -6.254 16.774 1.00 80.56 85 GLN A C 1
ATOM 635 O O . GLN A 1 85 ? -7.065 -5.520 17.555 1.00 80.56 85 GLN A O 1
ATOM 640 N N . TYR A 1 86 ? -5.918 -7.396 17.181 1.00 83.00 86 TYR A N 1
ATOM 641 C CA . TYR A 1 86 ? -5.984 -7.815 18.582 1.00 83.00 86 TYR A CA 1
ATOM 642 C C . TYR A 1 86 ? -5.173 -6.883 19.487 1.00 83.00 86 TYR A C 1
ATOM 644 O O . TYR A 1 86 ? -5.608 -6.561 20.591 1.00 83.00 86 TYR A O 1
ATOM 652 N N . LEU A 1 87 ? -4.033 -6.373 19.001 1.00 84.62 87 LEU A N 1
ATOM 653 C CA . LEU A 1 87 ? -3.260 -5.371 19.735 1.00 84.62 87 LEU A CA 1
ATOM 654 C C . LEU A 1 87 ? -4.018 -4.051 19.917 1.00 84.62 87 LEU A C 1
ATOM 656 O O . LEU A 1 87 ? -3.841 -3.395 20.944 1.00 84.62 87 LEU A O 1
ATOM 660 N N . SER A 1 88 ? -4.899 -3.681 18.982 1.00 83.06 88 SER A N 1
ATOM 661 C CA . SER A 1 88 ? -5.700 -2.460 19.115 1.00 83.06 88 SER A CA 1
ATOM 662 C C . SER A 1 88 ? -6.715 -2.490 20.260 1.00 83.06 88 SER A C 1
ATOM 664 O O . SER A 1 88 ? -7.154 -1.431 20.699 1.00 83.06 88 SER A O 1
ATOM 666 N N . LEU A 1 89 ? -7.033 -3.654 20.835 1.00 83.06 89 LEU A N 1
ATOM 667 C CA . LEU A 1 89 ? -7.901 -3.736 22.017 1.00 83.06 89 LEU A CA 1
ATOM 668 C C . LEU A 1 89 ? -7.200 -3.248 23.296 1.00 83.06 89 LEU A C 1
ATOM 670 O O . LEU A 1 89 ? -7.862 -2.854 24.262 1.00 83.06 89 LEU A O 1
ATOM 674 N N . PHE A 1 90 ? -5.862 -3.239 23.323 1.00 86.44 90 PHE A N 1
ATOM 675 C CA . PHE A 1 90 ? -5.103 -2.767 24.477 1.00 86.44 90 PHE A CA 1
ATOM 676 C C . PHE A 1 90 ? -5.031 -1.242 24.520 1.00 86.44 90 PHE A C 1
ATOM 678 O O . PHE A 1 90 ? -4.682 -0.591 23.538 1.00 86.44 90 PHE A O 1
ATOM 685 N N . ARG A 1 91 ? -5.232 -0.670 25.713 1.00 83.12 91 ARG A N 1
ATOM 686 C CA . ARG A 1 91 ? -5.190 0.784 25.946 1.00 83.12 91 ARG A CA 1
ATOM 687 C C . ARG A 1 91 ? -3.892 1.454 25.492 1.00 83.12 91 ARG A C 1
ATOM 689 O O . ARG A 1 91 ? -3.927 2.589 25.039 1.00 83.12 91 ARG A O 1
ATOM 696 N N . SER A 1 92 ? -2.758 0.761 25.603 1.00 84.50 92 SER A N 1
ATOM 697 C CA . SER A 1 92 ? -1.456 1.321 25.220 1.00 84.50 92 SER A CA 1
ATOM 698 C C . SER A 1 92 ? -1.254 1.432 23.705 1.00 84.50 92 SER A C 1
ATOM 700 O O . SER A 1 92 ? -0.460 2.261 23.275 1.00 84.50 92 SER A O 1
ATOM 702 N N . PHE A 1 93 ? -1.914 0.589 22.904 1.00 82.12 93 PHE A N 1
ATOM 703 C CA . PHE A 1 93 ? -1.652 0.473 21.463 1.00 82.12 93 PHE A CA 1
ATOM 704 C C . PHE A 1 93 ? -2.847 0.883 20.601 1.00 82.12 93 PHE A C 1
ATOM 706 O O . PHE A 1 93 ? -2.651 1.363 19.490 1.00 82.12 93 PHE A O 1
ATOM 713 N N . GLY A 1 94 ? -4.070 0.755 21.114 1.00 83.38 94 GLY A N 1
ATOM 714 C CA . GLY A 1 94 ? -5.307 1.055 20.399 1.00 83.38 94 GLY A CA 1
ATOM 715 C C . GLY A 1 94 ? -5.359 2.444 19.771 1.00 83.38 94 GLY A C 1
ATOM 716 O O . GLY A 1 94 ? -5.415 2.527 18.543 1.00 83.38 94 GLY A O 1
ATOM 717 N N . PRO A 1 95 ? -5.240 3.532 20.555 1.00 84.25 95 PRO A N 1
ATOM 718 C CA . PRO A 1 95 ? -5.268 4.889 20.006 1.00 84.25 95 PRO A CA 1
ATOM 719 C C . PRO A 1 95 ? -4.167 5.148 18.966 1.00 84.25 95 PRO A C 1
ATOM 721 O O . PRO A 1 95 ? -4.374 5.881 18.000 1.00 84.25 95 PRO A O 1
ATOM 724 N N . VAL A 1 96 ? -2.995 4.521 19.129 1.00 84.38 96 VAL A N 1
ATOM 725 C CA . VAL A 1 96 ? -1.874 4.639 18.183 1.00 84.38 96 VAL A CA 1
ATOM 726 C C . VAL A 1 96 ? -2.192 3.926 16.868 1.00 84.38 96 VAL A C 1
ATOM 728 O O . VAL A 1 96 ? -1.942 4.473 15.799 1.00 84.38 96 VAL A O 1
ATOM 731 N N . ILE A 1 97 ? -2.776 2.729 16.922 1.00 85.25 97 ILE A N 1
ATOM 732 C CA . ILE A 1 97 ? -3.139 1.961 15.725 1.00 85.25 97 ILE A CA 1
ATOM 733 C C . ILE A 1 97 ? -4.255 2.664 14.942 1.00 85.25 97 ILE A C 1
ATOM 735 O O . ILE A 1 97 ? -4.143 2.788 13.724 1.00 85.25 97 ILE A O 1
ATOM 739 N N . VAL A 1 98 ? -5.280 3.187 15.624 1.00 80.88 98 VAL A N 1
ATOM 740 C CA . VAL A 1 98 ? -6.370 3.967 15.001 1.00 80.88 98 VAL A CA 1
ATOM 741 C C . VAL A 1 98 ? -5.820 5.213 14.302 1.00 80.88 98 VAL A C 1
ATOM 743 O O . VAL A 1 98 ? -6.168 5.508 13.155 1.00 80.88 98 VAL A O 1
ATOM 746 N N . ALA A 1 99 ? -4.876 5.903 14.946 1.00 81.88 99 ALA A N 1
ATOM 747 C CA . ALA A 1 99 ? -4.183 7.032 14.343 1.00 81.88 99 ALA A CA 1
ATOM 748 C C . ALA A 1 99 ? -3.445 6.649 13.055 1.00 81.88 99 ALA A C 1
ATOM 750 O O . ALA A 1 99 ? -3.583 7.326 12.041 1.00 8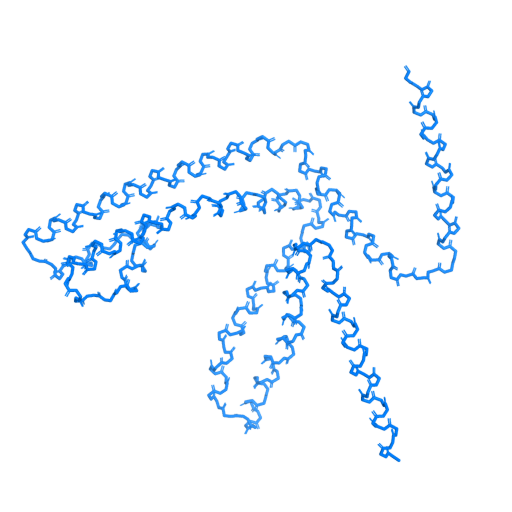1.88 99 ALA A O 1
ATOM 751 N N . VAL A 1 100 ? -2.662 5.569 13.091 1.00 82.81 100 VAL A N 1
ATOM 752 C CA . VAL A 1 100 ? -1.878 5.108 11.937 1.00 82.81 100 VAL A CA 1
ATOM 753 C C . VAL A 1 100 ? -2.793 4.667 10.795 1.00 82.81 100 VAL A C 1
ATOM 755 O O . VAL A 1 100 ? -2.545 5.026 9.648 1.00 82.81 100 VAL A O 1
ATOM 758 N N . ALA A 1 101 ? -3.873 3.941 11.088 1.00 80.69 101 ALA A N 1
ATOM 759 C CA . ALA A 1 101 ? -4.820 3.482 10.073 1.00 80.69 101 ALA A CA 1
ATOM 760 C C . ALA A 1 101 ? -5.479 4.653 9.330 1.00 80.69 101 ALA A C 1
ATOM 762 O O . ALA A 1 101 ? -5.546 4.660 8.101 1.00 80.69 101 ALA A O 1
ATOM 763 N N . SER A 1 102 ? -5.896 5.678 10.071 1.00 77.50 102 SER A N 1
ATOM 764 C CA . SER A 1 102 ? -6.489 6.880 9.489 1.00 77.50 102 SER A CA 1
ATOM 765 C C . SER A 1 102 ? -5.460 7.714 8.703 1.00 77.50 102 SER A C 1
ATOM 767 O O . SER A 1 102 ? -5.796 8.277 7.669 1.00 77.50 102 SER A O 1
ATOM 769 N N . MET A 1 103 ? -4.182 7.736 9.111 1.00 82.50 103 MET A N 1
ATOM 770 C CA . MET A 1 103 ? -3.105 8.363 8.321 1.00 82.50 103 MET A CA 1
ATOM 771 C C . MET A 1 103 ? -2.833 7.628 7.005 1.00 82.50 103 MET A C 1
ATOM 773 O O . MET A 1 103 ? -2.563 8.263 5.989 1.00 82.50 103 MET A O 1
ATOM 777 N N . LEU A 1 104 ? -2.895 6.293 7.003 1.00 81.62 104 LEU A N 1
ATOM 778 C CA . LEU A 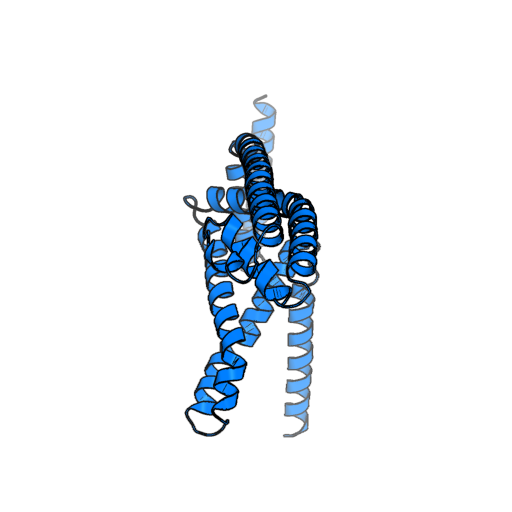1 104 ? -2.688 5.493 5.792 1.00 81.62 104 LEU A CA 1
ATOM 779 C C . LEU A 1 104 ? -3.762 5.770 4.734 1.00 81.62 104 LEU A C 1
ATOM 781 O O . LEU A 1 104 ? -3.433 5.854 3.552 1.00 81.62 104 LEU A O 1
ATOM 785 N N . ALA A 1 105 ? -5.020 5.956 5.138 1.00 76.56 105 ALA A N 1
ATOM 786 C CA . ALA A 1 105 ? -6.090 6.337 4.216 1.00 76.56 105 ALA A CA 1
ATOM 787 C C . ALA A 1 105 ? -5.832 7.712 3.568 1.00 76.56 105 ALA A C 1
ATOM 789 O O . ALA A 1 105 ? -5.993 7.864 2.352 1.00 76.56 105 ALA A O 1
ATOM 790 N N . ASP A 1 106 ? -5.351 8.676 4.360 1.00 80.88 106 ASP A N 1
ATOM 791 C CA . ASP A 1 106 ? -4.947 9.993 3.862 1.00 80.88 106 ASP A CA 1
ATOM 792 C C . ASP A 1 106 ? -3.809 9.844 2.829 1.00 80.88 106 ASP A C 1
ATOM 794 O O . ASP A 1 106 ? -3.911 10.366 1.718 1.00 80.88 106 ASP A O 1
ATOM 798 N N . ILE A 1 107 ? -2.773 9.045 3.132 1.00 84.62 107 ILE A N 1
ATOM 799 C CA . ILE A 1 107 ? -1.651 8.744 2.217 1.00 84.62 107 ILE A CA 1
ATOM 800 C C . ILE A 1 107 ? -2.142 8.181 0.879 1.00 84.62 107 ILE A C 1
ATOM 802 O O . ILE A 1 107 ? -1.720 8.660 -0.177 1.00 84.62 107 ILE A O 1
ATOM 806 N N . LEU A 1 108 ? -3.018 7.168 0.902 1.00 80.06 108 LEU A N 1
ATOM 807 C CA . LEU A 1 108 ? -3.479 6.479 -0.310 1.00 80.06 108 LEU A CA 1
ATOM 808 C C . LEU A 1 108 ? -4.131 7.439 -1.315 1.00 80.06 108 LEU A C 1
ATOM 810 O O . LEU A 1 108 ? -3.940 7.285 -2.522 1.00 80.06 108 LEU A O 1
ATOM 814 N N . SER A 1 109 ? -4.844 8.454 -0.823 1.00 76.25 109 SER A N 1
ATOM 815 C CA . SER A 1 109 ? -5.489 9.467 -1.664 1.00 76.25 109 SER A CA 1
ATOM 816 C C . SER A 1 109 ? -4.470 10.308 -2.445 1.00 76.25 109 SER A C 1
ATOM 818 O O . SER A 1 109 ? -4.705 10.656 -3.602 1.00 76.25 109 SER A O 1
ATOM 820 N N . PHE A 1 110 ? -3.302 10.584 -1.856 1.00 75.81 110 PHE A N 1
ATOM 821 C CA . PHE A 1 110 ? -2.231 11.342 -2.510 1.00 75.81 110 PHE A CA 1
ATOM 822 C C . PHE A 1 110 ? -1.308 10.477 -3.382 1.00 75.81 110 PHE A C 1
ATOM 824 O O . PHE A 1 110 ? -0.768 10.970 -4.376 1.00 75.81 110 PHE A O 1
ATOM 831 N N . VAL A 1 111 ? -1.157 9.182 -3.074 1.00 84.44 111 VAL A N 1
ATOM 832 C CA . VAL A 1 111 ? -0.364 8.241 -3.891 1.00 84.44 111 VAL A CA 1
ATOM 833 C C . VAL A 1 111 ? -0.883 8.164 -5.332 1.00 84.44 111 VAL A C 1
ATOM 835 O O . VAL A 1 111 ? -0.084 8.029 -6.257 1.00 84.44 111 VAL A O 1
ATOM 838 N N . GLY A 1 112 ? -2.191 8.336 -5.559 1.00 83.00 112 GLY A N 1
ATOM 839 C CA . GLY A 1 112 ? -2.772 8.354 -6.907 1.00 83.00 112 GLY A CA 1
ATOM 840 C C . GLY A 1 112 ? -2.138 9.395 -7.841 1.00 83.00 112 GLY A C 1
ATOM 841 O O . GLY A 1 112 ? -1.854 9.088 -8.997 1.00 83.00 112 GLY A O 1
ATOM 842 N N . LEU A 1 113 ? -1.833 10.598 -7.338 1.00 83.06 113 LEU A N 1
ATOM 843 C CA . LEU A 1 113 ? -1.131 11.631 -8.111 1.00 83.06 113 LEU A CA 1
ATOM 844 C C . LEU A 1 113 ? 0.313 11.214 -8.423 1.00 83.06 113 LEU A C 1
ATOM 846 O O . LEU A 1 113 ? 0.813 11.445 -9.524 1.00 83.06 113 LEU A O 1
ATOM 850 N N . TYR A 1 114 ? 0.976 10.576 -7.459 1.00 89.50 114 TYR A N 1
ATOM 851 C CA . TYR A 1 114 ? 2.362 10.145 -7.597 1.00 89.50 114 TYR A CA 1
ATOM 852 C C . TYR A 1 114 ? 2.539 9.062 -8.673 1.00 89.50 114 TYR A C 1
ATOM 854 O O . TYR A 1 114 ? 3.515 9.093 -9.423 1.00 89.50 114 TYR A O 1
ATOM 862 N N . VAL A 1 115 ? 1.559 8.165 -8.831 1.00 91.62 115 VAL A N 1
ATOM 863 C CA . VAL A 1 115 ? 1.565 7.133 -9.884 1.00 91.62 115 VAL A CA 1
ATOM 864 C C . VAL A 1 115 ? 1.689 7.746 -11.284 1.00 91.62 115 VAL A C 1
ATOM 866 O O . VAL A 1 115 ? 2.449 7.231 -12.103 1.00 91.62 115 VAL A O 1
ATOM 869 N N . PHE A 1 116 ? 1.018 8.869 -11.565 1.00 91.56 116 PHE A N 1
ATOM 870 C CA . PHE A 1 116 ? 1.136 9.544 -12.865 1.00 91.56 116 PHE A CA 1
ATOM 871 C C . PHE A 1 116 ? 2.552 10.062 -13.135 1.00 91.56 116 PHE A C 1
ATOM 873 O O . PHE A 1 116 ? 3.033 9.966 -14.264 1.00 91.56 116 PHE A O 1
ATOM 880 N N . ILE A 1 117 ? 3.231 10.573 -12.105 1.00 92.81 117 ILE A N 1
ATOM 881 C CA . ILE A 1 117 ? 4.618 11.039 -12.210 1.00 92.81 117 ILE A CA 1
ATOM 882 C C . ILE A 1 117 ? 5.531 9.850 -12.519 1.00 92.81 117 ILE A C 1
ATOM 884 O O . ILE A 1 117 ? 6.276 9.893 -13.496 1.00 92.81 117 ILE A O 1
ATOM 888 N N . VAL A 1 118 ? 5.423 8.765 -11.745 1.00 94.75 118 VAL A N 1
ATOM 889 C CA . VAL A 1 118 ? 6.233 7.551 -11.943 1.00 94.75 118 VAL A CA 1
ATOM 890 C C . VAL A 1 118 ? 6.034 6.976 -13.346 1.00 94.75 118 VAL A C 1
ATOM 892 O O . VAL A 1 118 ? 7.011 6.686 -14.029 1.00 94.75 118 VAL A O 1
ATOM 895 N N . LEU A 1 119 ? 4.792 6.856 -13.826 1.00 96.06 119 LEU A N 1
ATOM 896 C CA . LEU A 1 119 ? 4.520 6.337 -15.171 1.00 96.06 119 LEU A CA 1
ATOM 897 C C . LEU A 1 119 ? 5.035 7.269 -16.280 1.00 96.06 119 LEU A C 1
ATOM 899 O O . LEU A 1 119 ? 5.553 6.787 -17.289 1.00 96.06 119 LEU A O 1
ATOM 903 N N . GLY A 1 120 ? 4.930 8.589 -16.096 1.00 95.94 120 GLY A N 1
ATOM 904 C CA . GLY A 1 120 ? 5.448 9.576 -17.045 1.00 95.94 120 GLY A CA 1
ATOM 905 C C . GLY A 1 120 ? 6.967 9.490 -17.205 1.00 95.94 120 GLY A C 1
ATOM 906 O O . GLY A 1 120 ? 7.469 9.391 -18.327 1.00 95.94 120 GLY A O 1
ATOM 907 N N . PHE A 1 121 ? 7.700 9.453 -16.089 1.00 96.38 121 PHE A N 1
ATOM 908 C CA . PHE A 1 121 ? 9.156 9.294 -16.108 1.00 96.38 121 PHE A CA 1
ATOM 909 C C . PHE A 1 121 ? 9.583 7.900 -16.578 1.00 96.38 121 PHE A C 1
ATOM 911 O O . PHE A 1 121 ? 10.527 7.799 -17.360 1.00 96.38 121 PHE A O 1
ATOM 918 N N . ALA A 1 122 ? 8.855 6.839 -16.209 1.00 96.44 122 ALA A N 1
ATOM 919 C CA . ALA A 1 122 ? 9.106 5.487 -16.709 1.00 96.44 122 ALA A CA 1
ATOM 920 C C . ALA A 1 122 ? 9.054 5.415 -18.234 1.00 96.44 122 ALA A C 1
ATOM 922 O O . ALA A 1 122 ? 9.938 4.827 -18.854 1.00 96.44 122 ALA A O 1
ATOM 923 N N . ASN A 1 123 ? 8.050 6.049 -18.843 1.00 95.69 123 ASN A N 1
ATOM 924 C CA . ASN A 1 123 ? 7.944 6.119 -20.295 1.00 95.69 123 ASN A CA 1
ATOM 925 C C . ASN A 1 123 ? 9.104 6.935 -20.898 1.00 95.69 123 ASN A C 1
ATOM 927 O O . ASN A 1 123 ? 9.742 6.490 -21.850 1.00 95.69 123 ASN A O 1
ATOM 931 N N . GLY A 1 124 ? 9.455 8.074 -20.290 1.00 95.12 124 GLY A N 1
ATOM 932 C CA . GLY A 1 124 ? 10.612 8.877 -20.703 1.00 95.12 124 GLY A CA 1
ATOM 933 C C . GLY A 1 124 ? 11.924 8.083 -20.718 1.00 95.12 124 GLY A C 1
ATOM 934 O O . GLY A 1 124 ? 12.647 8.103 -21.714 1.00 95.12 124 GLY A O 1
ATOM 935 N N . PHE A 1 125 ? 12.204 7.324 -19.656 1.00 95.19 125 PHE A N 1
ATOM 936 C CA . PHE A 1 125 ? 13.361 6.429 -19.605 1.00 95.19 125 PHE A CA 1
ATOM 937 C C . PHE A 1 125 ? 13.261 5.294 -20.626 1.00 95.19 125 PHE A C 1
ATOM 939 O O . PHE A 1 125 ? 14.246 5.004 -21.297 1.00 95.19 125 PHE A O 1
ATOM 946 N N . TYR A 1 126 ? 12.090 4.679 -20.799 1.00 95.00 126 TYR A N 1
ATOM 947 C CA . TYR A 1 126 ? 11.903 3.590 -21.760 1.00 95.00 126 TYR A CA 1
ATOM 948 C C . TYR A 1 126 ? 12.223 4.016 -23.200 1.00 95.00 126 TYR A C 1
ATOM 950 O O . TYR A 1 126 ? 12.925 3.302 -23.919 1.00 95.00 126 TYR A O 1
ATOM 958 N N . VAL A 1 127 ? 11.782 5.215 -23.594 1.00 94.19 127 VAL A N 1
ATOM 959 C CA . VAL A 1 127 ? 12.130 5.818 -24.888 1.00 94.19 127 VAL A CA 1
ATOM 960 C C . VAL A 1 127 ? 13.630 6.101 -24.978 1.00 94.19 127 VAL A C 1
ATOM 962 O O . VAL A 1 127 ? 14.238 5.823 -26.009 1.00 94.19 127 VAL A O 1
ATOM 965 N N . LEU A 1 128 ? 14.244 6.607 -23.905 1.00 93.81 128 LEU A N 1
ATOM 966 C CA . LEU A 1 128 ? 15.670 6.936 -23.875 1.00 93.81 128 LEU A CA 1
ATOM 967 C C . LEU A 1 128 ? 16.572 5.701 -24.023 1.00 93.81 128 LEU A C 1
ATOM 969 O O . LEU A 1 128 ? 17.592 5.764 -24.704 1.00 93.81 128 LEU A O 1
ATOM 973 N N . PHE A 1 129 ? 16.175 4.574 -23.431 1.00 92.88 129 PHE A N 1
ATOM 974 C CA . PHE A 1 129 ? 16.845 3.283 -23.607 1.00 92.88 129 PHE A CA 1
ATOM 975 C C . PHE A 1 129 ? 16.478 2.589 -24.927 1.00 92.88 129 PHE A C 1
ATOM 977 O O . PHE A 1 129 ? 17.035 1.536 -25.229 1.00 92.88 129 PHE A O 1
ATOM 984 N N . GLY A 1 130 ? 15.547 3.132 -25.719 1.00 88.81 130 GLY A N 1
ATOM 985 C CA . GLY A 1 130 ? 15.163 2.576 -27.019 1.00 88.81 130 GLY A CA 1
ATOM 986 C C . GLY A 1 130 ? 14.635 1.139 -26.951 1.00 88.81 130 GLY A C 1
ATOM 987 O O . GLY A 1 130 ? 14.816 0.381 -27.900 1.00 88.81 130 GLY A O 1
ATOM 988 N N . GLY A 1 131 ? 14.038 0.740 -25.823 1.00 84.75 131 GLY A N 1
ATOM 989 C CA . GLY A 1 131 ? 13.598 -0.639 -25.582 1.00 84.75 131 GLY A CA 1
ATOM 990 C C . GLY A 1 131 ? 14.716 -1.631 -25.229 1.00 84.75 131 GLY A C 1
ATOM 991 O O . GLY A 1 131 ? 14.447 -2.823 -25.138 1.00 84.75 131 GLY A O 1
ATOM 992 N N . ALA A 1 132 ? 15.953 -1.172 -24.997 1.00 89.75 132 ALA A N 1
ATOM 993 C CA . ALA A 1 132 ? 17.047 -2.030 -24.525 1.00 89.75 132 ALA A CA 1
ATOM 994 C C . ALA A 1 132 ? 16.853 -2.522 -23.078 1.00 89.75 132 ALA A C 1
ATOM 996 O O . ALA A 1 132 ? 17.498 -3.482 -22.659 1.00 89.75 132 ALA A O 1
ATOM 997 N N . VAL A 1 133 ? 15.983 -1.855 -22.314 1.00 92.69 133 VAL A N 1
ATOM 998 C CA . VAL A 1 133 ? 15.636 -2.203 -20.934 1.00 92.69 133 VAL A CA 1
ATOM 999 C C . VAL A 1 133 ? 14.123 -2.354 -20.829 1.00 92.69 133 VAL A C 1
ATOM 1001 O O . VAL A 1 133 ? 13.375 -1.485 -21.281 1.00 92.69 133 VAL A O 1
ATOM 1004 N N . ASP A 1 134 ? 13.680 -3.439 -20.196 1.00 94.69 134 ASP A N 1
ATOM 1005 C CA . ASP A 1 134 ? 12.263 -3.696 -19.958 1.00 94.69 134 ASP A CA 1
ATOM 1006 C C . ASP A 1 134 ? 11.626 -2.612 -19.082 1.00 94.69 134 ASP A C 1
ATOM 1008 O O . ASP A 1 134 ? 12.196 -2.154 -18.086 1.00 94.69 134 ASP A O 1
ATOM 1012 N N . PHE A 1 135 ? 10.385 -2.249 -19.410 1.00 94.56 135 PHE A N 1
ATOM 1013 C CA . PHE A 1 135 ? 9.623 -1.241 -18.673 1.00 94.56 135 PHE A CA 1
ATOM 1014 C C . PHE A 1 135 ? 9.465 -1.587 -17.180 1.00 94.56 135 PHE A C 1
ATOM 1016 O O . PHE A 1 135 ? 9.531 -0.700 -16.329 1.00 94.56 135 PHE A O 1
ATOM 1023 N N . SER A 1 136 ? 9.317 -2.873 -16.841 1.00 95.12 136 SER A N 1
ATOM 1024 C CA . SER A 1 136 ? 9.228 -3.341 -15.450 1.00 95.12 136 SER A CA 1
ATOM 1025 C C . SER A 1 136 ? 10.500 -3.056 -14.655 1.00 95.12 136 SER A C 1
ATOM 1027 O O . SER A 1 136 ? 10.413 -2.610 -13.515 1.00 95.12 136 SER A O 1
ATOM 1029 N N . THR A 1 137 ? 11.672 -3.241 -15.265 1.00 94.19 137 THR A N 1
ATOM 1030 C CA . THR A 1 137 ? 12.969 -2.959 -14.637 1.00 94.19 137 THR A CA 1
ATOM 1031 C C . THR A 1 137 ? 13.132 -1.462 -14.389 1.00 94.19 137 THR A C 1
ATOM 1033 O O . THR A 1 137 ? 13.597 -1.051 -13.332 1.00 94.19 137 THR A O 1
ATOM 1036 N N . ILE A 1 138 ? 12.692 -0.622 -15.330 1.00 95.19 138 ILE A N 1
ATOM 1037 C CA . ILE A 1 138 ? 12.711 0.840 -15.176 1.00 95.19 138 ILE A CA 1
ATOM 1038 C C . ILE A 1 138 ? 11.783 1.287 -14.033 1.00 95.19 138 ILE A C 1
ATOM 1040 O O . ILE A 1 138 ? 12.140 2.179 -13.261 1.00 95.19 138 ILE A O 1
ATOM 1044 N N . LEU A 1 139 ? 10.601 0.676 -13.900 1.00 95.44 139 LEU A N 1
ATOM 1045 C CA . LEU A 1 139 ? 9.691 0.940 -12.781 1.00 95.44 139 LEU A CA 1
ATOM 1046 C C . LEU A 1 139 ? 10.279 0.497 -11.439 1.00 95.44 139 LEU A C 1
ATOM 1048 O O . LEU A 1 139 ? 10.247 1.265 -10.482 1.00 95.44 139 LEU A O 1
ATOM 1052 N N . GLU A 1 140 ? 10.847 -0.707 -11.374 1.00 95.25 140 GLU A N 1
ATOM 1053 C CA . GLU A 1 140 ? 11.503 -1.225 -10.171 1.00 95.25 140 GLU A CA 1
ATOM 1054 C C . GLU A 1 140 ? 12.608 -0.273 -9.699 1.00 95.25 140 GLU A C 1
ATOM 1056 O O . GLU A 1 140 ? 12.622 0.148 -8.542 1.00 95.25 140 GLU A O 1
ATOM 1061 N N . ARG A 1 141 ? 13.493 0.142 -10.614 1.00 94.75 141 ARG A N 1
ATOM 1062 C CA . ARG A 1 141 ? 14.599 1.059 -10.303 1.00 94.75 141 ARG A CA 1
ATOM 1063 C C . ARG A 1 141 ? 14.103 2.419 -9.835 1.00 94.75 141 ARG A C 1
ATOM 1065 O O . ARG A 1 141 ? 14.614 2.933 -8.848 1.00 94.75 141 ARG A O 1
ATOM 1072 N N . GLN A 1 142 ? 13.072 2.969 -10.468 1.00 94.56 142 GLN A N 1
ATOM 1073 C CA . GLN A 1 142 ? 12.470 4.231 -10.038 1.00 94.56 142 GLN A CA 1
ATOM 1074 C C . GLN A 1 142 ? 11.872 4.169 -8.632 1.00 94.56 142 GLN A C 1
ATOM 1076 O O . GLN A 1 142 ? 12.059 5.110 -7.858 1.00 94.56 142 GLN A O 1
ATOM 1081 N N . LEU A 1 143 ? 11.183 3.079 -8.283 1.00 93.56 143 LEU A N 1
ATOM 1082 C CA . LEU A 1 143 ? 10.653 2.883 -6.931 1.00 93.56 143 LEU A CA 1
ATOM 1083 C C . LEU A 1 143 ? 11.789 2.759 -5.905 1.00 93.56 143 LEU A C 1
ATOM 1085 O O . LEU A 1 143 ? 11.709 3.331 -4.820 1.00 93.56 143 LEU A O 1
ATOM 1089 N N . LEU A 1 144 ? 12.881 2.079 -6.261 1.00 94.25 144 LEU A N 1
ATOM 1090 C CA . LEU A 1 144 ? 14.071 1.962 -5.414 1.00 94.25 144 LEU A CA 1
ATOM 1091 C C . LEU A 1 144 ? 14.814 3.297 -5.236 1.00 94.25 144 LEU A C 1
ATOM 1093 O O . LEU A 1 144 ? 15.269 3.595 -4.130 1.00 94.25 144 LEU A O 1
ATOM 1097 N N . TRP A 1 145 ? 14.891 4.137 -6.273 1.00 94.25 145 TRP A N 1
ATOM 1098 C CA . TRP A 1 145 ? 15.498 5.472 -6.190 1.00 94.25 145 TRP A CA 1
ATOM 1099 C C . TRP A 1 145 ? 14.771 6.379 -5.194 1.00 94.25 145 TRP A C 1
ATOM 1101 O O . TRP A 1 145 ? 15.417 7.118 -4.455 1.00 94.25 145 TRP A O 1
ATOM 1111 N N . VAL A 1 146 ? 13.442 6.277 -5.111 1.00 91.81 146 VAL A N 1
ATOM 1112 C CA . VAL A 1 146 ? 12.619 7.024 -4.137 1.00 91.81 146 VAL A CA 1
ATOM 1113 C C . VAL A 1 146 ? 12.926 6.609 -2.706 1.00 91.81 146 VAL A C 1
ATOM 1115 O O . VAL A 1 146 ? 12.921 7.443 -1.805 1.00 91.81 146 VAL A O 1
ATOM 1118 N N . LEU A 1 147 ? 13.244 5.331 -2.503 1.00 91.38 147 LEU A N 1
ATOM 1119 C CA . LEU A 1 147 ? 13.675 4.787 -1.216 1.00 91.38 147 LEU A CA 1
ATOM 1120 C C . LEU A 1 147 ? 15.159 5.071 -0.913 1.00 91.38 147 LEU A C 1
ATOM 1122 O O . LEU A 1 147 ? 15.673 4.621 0.108 1.00 91.38 147 LEU A O 1
ATOM 1126 N N . GLY A 1 148 ? 15.855 5.814 -1.781 1.00 90.06 148 GLY A N 1
ATOM 1127 C CA . GLY A 1 148 ? 17.251 6.215 -1.600 1.00 90.06 148 GLY A CA 1
ATOM 1128 C C . GLY A 1 148 ? 18.284 5.210 -2.116 1.00 90.06 148 GLY A C 1
ATOM 1129 O O . GLY A 1 148 ? 19.483 5.433 -1.950 1.00 90.06 148 GLY A O 1
ATOM 1130 N N . SER A 1 149 ? 17.864 4.124 -2.770 1.00 93.69 149 SER A N 1
ATOM 1131 C CA . SER A 1 149 ? 18.777 3.153 -3.383 1.00 93.69 149 SER A CA 1
ATOM 1132 C C . SER A 1 149 ? 19.262 3.659 -4.745 1.00 93.69 149 SER A C 1
ATOM 1134 O O . SER A 1 149 ? 18.784 3.230 -5.790 1.00 93.69 149 SER A O 1
ATOM 1136 N N . ILE A 1 150 ? 20.184 4.626 -4.742 1.00 91.38 150 ILE A N 1
ATOM 1137 C CA . ILE A 1 150 ? 20.698 5.252 -5.968 1.00 91.38 150 ILE A CA 1
ATOM 1138 C C . ILE A 1 150 ? 21.781 4.371 -6.605 1.00 91.38 150 ILE A C 1
ATOM 1140 O O . ILE A 1 150 ? 22.859 4.191 -6.043 1.00 91.38 150 ILE A O 1
ATOM 1144 N N . ASP A 1 151 ? 21.503 3.880 -7.813 1.00 89.06 151 ASP A N 1
ATOM 1145 C CA . ASP A 1 151 ? 22.425 3.094 -8.638 1.00 89.06 151 ASP A CA 1
ATOM 1146 C C . ASP A 1 151 ? 22.683 3.821 -9.964 1.00 89.06 151 ASP A C 1
ATOM 1148 O O . ASP A 1 151 ? 21.900 3.721 -10.911 1.00 89.06 151 ASP A O 1
ATOM 1152 N N . LEU A 1 152 ? 23.775 4.589 -10.023 1.00 89.88 152 LEU A N 1
ATOM 1153 C CA . LEU A 1 152 ? 24.168 5.319 -11.233 1.00 89.88 152 LEU A CA 1
ATOM 1154 C C . LEU A 1 152 ? 24.737 4.397 -12.322 1.00 89.88 152 LEU A C 1
ATOM 1156 O O . LEU A 1 152 ? 24.751 4.793 -13.489 1.00 89.88 152 LEU A O 1
ATOM 1160 N N . GLY A 1 153 ? 25.160 3.177 -11.964 1.00 90.25 153 GLY A N 1
ATOM 1161 C CA . GLY A 1 153 ? 25.666 2.186 -12.917 1.00 90.25 153 GLY A CA 1
ATOM 1162 C C . GLY A 1 153 ? 24.593 1.715 -13.900 1.00 90.25 153 GLY A C 1
ATOM 1163 O O . GLY A 1 153 ? 24.895 1.296 -15.014 1.00 90.25 153 GLY A O 1
ATOM 1164 N N . PHE A 1 154 ? 23.317 1.887 -13.545 1.00 91.56 154 PHE A N 1
ATOM 1165 C CA . PHE A 1 154 ? 22.182 1.645 -14.435 1.00 91.56 154 PHE A CA 1
ATOM 1166 C C . PHE A 1 154 ? 22.274 2.415 -15.769 1.00 91.56 154 PHE A C 1
ATOM 1168 O O . PHE A 1 154 ? 21.806 1.930 -16.799 1.00 91.56 154 PHE A O 1
ATOM 1175 N N . PHE A 1 155 ? 22.914 3.589 -15.774 1.00 93.38 155 PHE A N 1
ATOM 1176 C CA . PHE A 1 155 ? 23.059 4.434 -16.963 1.00 93.38 155 PHE A CA 1
ATOM 1177 C C . PHE A 1 155 ? 24.343 4.171 -17.764 1.00 93.38 155 PHE A C 1
ATOM 1179 O O . PHE A 1 155 ? 24.562 4.832 -18.777 1.00 93.38 155 PHE A O 1
ATOM 1186 N N . ASP A 1 156 ? 25.195 3.223 -17.358 1.00 90.81 156 ASP A N 1
ATOM 1187 C CA . ASP A 1 156 ? 26.470 2.958 -18.044 1.00 90.81 156 ASP A CA 1
ATOM 1188 C C . ASP A 1 156 ? 26.302 2.353 -19.445 1.00 90.81 156 ASP A C 1
ATOM 1190 O O . ASP A 1 156 ? 27.219 2.421 -20.262 1.00 90.81 156 ASP A O 1
ATOM 1194 N N . SER A 1 157 ? 25.121 1.813 -19.752 1.00 88.38 157 SER A N 1
ATOM 1195 C CA . SER A 1 157 ? 24.764 1.339 -21.095 1.00 88.38 157 SER A CA 1
ATOM 1196 C C . SER A 1 157 ? 24.502 2.474 -22.096 1.00 88.38 157 SER A C 1
ATOM 1198 O O . SER A 1 157 ? 24.495 2.233 -23.303 1.00 88.38 157 SER A O 1
ATOM 1200 N N . LEU A 1 158 ? 24.309 3.708 -21.619 1.00 91.19 158 LEU A N 1
ATOM 1201 C CA . LEU A 1 158 ? 24.085 4.891 -22.447 1.00 91.19 158 LEU A CA 1
ATOM 1202 C C . LEU A 1 158 ? 25.409 5.617 -22.715 1.00 91.19 158 LEU A C 1
ATOM 1204 O O . LEU A 1 158 ? 26.265 5.741 -21.837 1.00 91.19 158 LEU A O 1
ATOM 1208 N N . ALA A 1 159 ? 25.561 6.154 -23.927 1.00 90.12 159 ALA A N 1
ATOM 1209 C CA . ALA A 1 159 ? 26.784 6.821 -24.365 1.00 90.12 159 ALA A CA 1
ATOM 1210 C C . ALA A 1 159 ? 26.537 8.266 -24.827 1.00 90.12 159 ALA A C 1
ATOM 1212 O O . ALA A 1 159 ? 25.512 8.594 -25.433 1.00 90.12 159 ALA A O 1
ATOM 1213 N N . GLY A 1 160 ? 27.522 9.131 -24.571 1.00 90.50 160 GLY A N 1
ATOM 1214 C CA . GLY A 1 160 ? 27.509 10.532 -24.995 1.00 90.50 160 GLY A CA 1
ATOM 1215 C C . GLY A 1 160 ? 26.335 11.323 -24.411 1.00 90.50 160 GLY A C 1
ATOM 1216 O O . GLY A 1 160 ? 25.955 11.132 -23.259 1.00 90.50 160 GLY A O 1
ATOM 1217 N N . SER A 1 161 ? 25.727 12.180 -25.232 1.00 89.44 161 SER A N 1
ATOM 1218 C CA . SER A 1 161 ? 24.649 13.087 -24.814 1.00 89.44 161 SER A CA 1
ATOM 1219 C C . SER A 1 161 ? 23.403 12.377 -24.277 1.00 89.44 161 SER A C 1
ATOM 1221 O O . SER A 1 161 ? 22.679 12.946 -23.464 1.00 89.44 161 SER A O 1
ATOM 1223 N N . THR A 1 162 ? 23.144 11.132 -24.689 1.00 91.62 162 THR A N 1
ATOM 1224 C CA . THR A 1 162 ? 21.997 10.356 -24.183 1.00 91.62 162 THR A CA 1
ATOM 1225 C C . THR A 1 162 ? 22.135 10.031 -22.697 1.00 91.62 162 THR A C 1
ATOM 1227 O O . THR A 1 162 ? 21.150 10.104 -21.965 1.00 91.62 162 THR A O 1
ATOM 1230 N N . ARG A 1 163 ? 23.363 9.761 -22.231 1.00 93.56 163 ARG A N 1
ATOM 1231 C CA . ARG A 1 163 ? 23.673 9.538 -20.814 1.00 93.56 163 ARG A CA 1
ATOM 1232 C C . ARG A 1 163 ? 23.460 10.809 -20.000 1.00 93.56 163 ARG A C 1
ATOM 1234 O O . ARG A 1 163 ? 22.854 10.749 -18.935 1.00 93.56 163 ARG A O 1
ATOM 1241 N N . ASP A 1 164 ? 23.899 11.955 -20.511 1.00 93.12 164 ASP A N 1
ATOM 1242 C CA . ASP A 1 164 ? 23.728 13.241 -19.826 1.00 93.12 164 ASP A CA 1
ATOM 1243 C C . ASP A 1 164 ? 22.244 13.604 -19.678 1.00 93.12 164 ASP A C 1
ATOM 1245 O O . ASP A 1 164 ? 21.797 14.020 -18.607 1.00 93.12 164 ASP A O 1
ATOM 1249 N N . VAL A 1 165 ? 21.453 13.368 -20.730 1.00 94.94 165 VAL A N 1
ATOM 1250 C CA . VAL A 1 165 ? 19.994 13.530 -20.693 1.00 94.94 165 VAL A CA 1
ATOM 1251 C C . VAL A 1 165 ? 19.365 12.557 -19.691 1.00 94.94 165 VAL A C 1
ATOM 1253 O O . VAL A 1 165 ? 18.514 12.973 -18.908 1.00 94.94 165 VAL A O 1
ATOM 1256 N N . ALA A 1 166 ? 19.813 11.299 -19.636 1.00 94.31 166 ALA A N 1
ATOM 1257 C CA . ALA A 1 166 ? 19.324 10.316 -18.663 1.00 94.31 166 ALA A CA 1
ATOM 1258 C C . ALA A 1 166 ? 19.571 10.754 -17.220 1.00 94.31 166 ALA A C 1
ATOM 1260 O O . ALA A 1 166 ? 18.674 10.671 -16.384 1.00 94.31 166 ALA A O 1
ATOM 1261 N N . LEU A 1 167 ? 20.772 11.262 -16.941 1.00 94.56 167 LEU A N 1
ATOM 1262 C CA . LEU A 1 167 ? 21.145 11.764 -15.623 1.00 94.56 167 LEU A CA 1
ATOM 1263 C C . LEU A 1 167 ? 20.332 13.008 -15.243 1.00 94.56 167 LEU A C 1
ATOM 1265 O O . LEU A 1 167 ? 19.918 13.137 -14.092 1.00 94.56 167 LEU A O 1
ATOM 1269 N N . LEU A 1 168 ? 20.034 13.896 -16.195 1.00 95.31 168 LEU A N 1
ATOM 1270 C CA . LEU A 1 168 ? 19.128 15.026 -15.964 1.00 95.31 168 LEU A CA 1
ATOM 1271 C C . LEU A 1 168 ? 17.690 14.572 -15.676 1.00 95.31 168 LEU A C 1
ATOM 1273 O O . LEU A 1 168 ? 17.063 15.082 -14.741 1.00 95.31 168 LEU A O 1
ATOM 1277 N N . LEU A 1 169 ? 17.163 13.599 -16.427 1.00 95.38 169 LEU A N 1
ATOM 1278 C CA . LEU A 1 169 ? 15.859 12.996 -16.128 1.00 95.38 169 LEU A CA 1
ATOM 1279 C C . LEU A 1 169 ? 15.858 12.339 -14.742 1.00 95.38 169 LEU A C 1
ATOM 1281 O O . LEU A 1 169 ? 14.901 12.494 -13.993 1.00 95.38 169 LEU A O 1
ATOM 1285 N N . PHE A 1 170 ? 16.941 11.661 -14.368 1.00 95.75 170 PHE A N 1
ATOM 1286 C CA . PHE A 1 170 ? 17.089 11.031 -13.058 1.00 95.75 170 PHE A CA 1
ATOM 1287 C C . PHE A 1 170 ? 17.073 12.048 -11.913 1.00 95.75 170 PHE A C 1
ATOM 1289 O O . PHE A 1 170 ? 16.324 11.879 -10.947 1.00 95.75 170 PHE A O 1
ATOM 1296 N N . TRP A 1 171 ? 17.857 13.123 -12.011 1.00 95.06 171 TRP A N 1
ATOM 1297 C CA . TRP A 1 171 ? 17.895 14.147 -10.967 1.00 95.06 171 TRP A CA 1
ATOM 1298 C C . TRP A 1 171 ? 16.587 14.931 -10.875 1.00 95.06 171 TRP A C 1
ATOM 1300 O O . TRP A 1 171 ? 16.138 15.232 -9.769 1.00 95.06 171 TRP A O 1
ATOM 1310 N N . SER A 1 172 ? 15.938 15.212 -12.009 1.00 96.06 172 SER A N 1
ATOM 1311 C CA . SER A 1 172 ? 14.617 15.852 -12.010 1.00 96.06 172 SER A CA 1
ATOM 1312 C C . SER A 1 172 ? 13.532 14.941 -11.430 1.00 96.06 172 SER A C 1
ATOM 1314 O O . SER A 1 172 ? 12.759 15.405 -10.595 1.00 96.06 172 SER A O 1
ATOM 1316 N N . TYR A 1 173 ? 13.521 13.648 -11.770 1.00 95.88 173 TYR A N 1
ATOM 1317 C CA . TYR A 1 173 ? 12.641 12.650 -11.154 1.00 95.88 173 TYR A CA 1
ATOM 1318 C C . TYR A 1 173 ? 12.844 12.569 -9.639 1.00 95.88 173 TYR A C 1
ATOM 1320 O O . TYR A 1 173 ? 11.878 12.635 -8.879 1.00 95.88 173 TYR A O 1
ATOM 1328 N N . THR A 1 174 ? 14.097 12.442 -9.196 1.00 94.06 174 THR A N 1
ATOM 1329 C CA . THR A 1 174 ? 14.442 12.286 -7.778 1.00 94.06 174 THR A CA 1
ATOM 1330 C C . THR A 1 174 ? 14.077 13.543 -6.990 1.00 94.06 174 THR A C 1
ATOM 1332 O O . THR A 1 174 ? 13.441 13.449 -5.942 1.00 94.06 174 THR A O 1
ATOM 1335 N N . GLY A 1 175 ? 14.405 14.728 -7.515 1.00 94.25 175 GLY A N 1
ATOM 1336 C CA . GLY A 1 175 ? 14.060 16.005 -6.891 1.00 94.25 175 GLY A CA 1
ATOM 1337 C C . GLY A 1 175 ? 12.551 16.248 -6.827 1.00 94.25 175 GLY A C 1
ATOM 1338 O O . GLY A 1 175 ? 12.032 16.612 -5.772 1.00 94.25 175 GLY A O 1
ATOM 1339 N N . LEU A 1 176 ? 11.829 15.992 -7.923 1.00 93.81 176 LEU A N 1
ATOM 1340 C CA . LEU A 1 176 ? 10.371 16.113 -7.961 1.00 93.81 176 LEU A CA 1
ATOM 1341 C C . LEU A 1 176 ? 9.702 15.115 -7.010 1.00 93.81 176 LEU A C 1
ATOM 1343 O O . LEU A 1 176 ? 8.803 15.492 -6.263 1.00 93.81 176 LEU A O 1
ATOM 1347 N N . SER A 1 177 ? 10.156 13.860 -7.002 1.00 92.69 177 SER A N 1
ATOM 1348 C CA . SER A 1 177 ? 9.632 12.824 -6.107 1.00 92.69 177 SER A CA 1
ATOM 1349 C C . SER A 1 177 ? 9.862 13.181 -4.644 1.00 92.69 177 SER A C 1
ATOM 1351 O O . SER A 1 177 ? 8.934 13.069 -3.849 1.00 92.69 177 SER A O 1
ATOM 1353 N N . ALA A 1 178 ? 11.050 13.676 -4.289 1.00 92.00 178 ALA A N 1
ATOM 1354 C CA . ALA A 1 178 ? 11.334 14.146 -2.937 1.00 92.00 178 ALA A CA 1
ATOM 1355 C C . ALA A 1 178 ? 10.419 15.314 -2.538 1.00 92.00 178 ALA A C 1
ATOM 1357 O O . ALA A 1 178 ? 9.852 15.303 -1.448 1.00 92.00 178 ALA A O 1
ATOM 1358 N N . PHE A 1 179 ? 10.210 16.286 -3.431 1.00 91.38 179 PHE A N 1
ATOM 1359 C CA . PHE A 1 179 ? 9.304 17.410 -3.186 1.00 91.38 179 PHE A CA 1
ATOM 1360 C C . PHE A 1 179 ? 7.857 16.951 -2.951 1.00 91.38 179 PHE A C 1
ATOM 1362 O O . PHE A 1 179 ? 7.223 17.364 -1.980 1.00 91.38 179 PHE A O 1
ATOM 1369 N N . VAL A 1 180 ? 7.341 16.057 -3.800 1.00 90.12 180 VAL A N 1
ATOM 1370 C CA . VAL A 1 180 ? 5.989 15.497 -3.649 1.00 90.12 180 VAL A CA 1
ATOM 1371 C C . VAL A 1 180 ? 5.873 14.678 -2.364 1.00 90.12 180 VAL A C 1
ATOM 1373 O O . VAL A 1 180 ? 4.903 14.845 -1.628 1.00 90.12 180 VAL A O 1
ATOM 1376 N N . MET A 1 181 ? 6.867 13.842 -2.057 1.00 88.06 181 MET A N 1
ATOM 1377 C CA . MET A 1 181 ? 6.884 13.026 -0.841 1.00 88.06 181 MET A CA 1
ATOM 1378 C C . MET A 1 181 ? 6.886 13.895 0.422 1.00 88.06 181 MET A C 1
ATOM 1380 O O . MET A 1 181 ? 6.169 13.597 1.371 1.00 88.06 181 MET A O 1
ATOM 1384 N N . ILE A 1 182 ? 7.636 15.003 0.425 1.00 89.81 182 ILE A N 1
ATOM 1385 C CA . ILE A 1 182 ? 7.638 15.965 1.535 1.00 89.81 182 ILE A CA 1
ATOM 1386 C C . ILE A 1 182 ? 6.274 16.648 1.666 1.00 89.81 182 ILE A C 1
ATOM 1388 O O . ILE A 1 182 ? 5.761 16.753 2.776 1.00 89.81 182 ILE A O 1
ATOM 1392 N N . ASN A 1 183 ? 5.651 17.069 0.563 1.00 86.69 183 ASN A N 1
ATOM 1393 C CA . ASN A 1 183 ? 4.320 17.682 0.613 1.00 86.69 183 ASN A CA 1
ATOM 1394 C C . ASN A 1 183 ? 3.261 16.713 1.156 1.00 86.69 183 ASN A C 1
ATOM 1396 O O . ASN A 1 183 ? 2.414 17.115 1.952 1.00 86.69 183 ASN A O 1
ATOM 1400 N N . LEU A 1 184 ? 3.345 15.436 0.775 1.00 85.62 184 LEU A N 1
ATOM 1401 C CA . LEU A 1 184 ? 2.509 14.368 1.318 1.00 85.62 184 LEU A CA 1
ATOM 1402 C C . LEU A 1 184 ? 2.766 14.187 2.820 1.00 85.62 184 LEU A C 1
ATOM 1404 O O . LEU A 1 184 ? 1.822 14.175 3.604 1.00 85.62 184 LEU A O 1
ATOM 1408 N N . LEU A 1 185 ? 4.035 14.134 3.236 1.00 83.69 185 LEU A N 1
ATOM 1409 C CA . LEU A 1 185 ? 4.426 14.002 4.639 1.00 83.69 185 LEU A CA 1
ATOM 1410 C C . LEU A 1 185 ? 3.895 15.161 5.496 1.00 83.69 185 LEU A C 1
ATOM 1412 O O . LEU A 1 185 ? 3.354 14.925 6.573 1.00 83.69 185 LEU A O 1
ATOM 1416 N N . ILE A 1 186 ? 4.005 16.400 5.010 1.00 85.19 186 ILE A N 1
ATOM 1417 C CA . ILE A 1 186 ? 3.484 17.595 5.688 1.00 85.19 186 ILE A CA 1
ATOM 1418 C C . ILE A 1 186 ? 1.960 17.528 5.802 1.00 85.19 186 ILE A C 1
ATOM 1420 O O . ILE A 1 186 ? 1.428 17.772 6.884 1.00 85.19 186 ILE A O 1
ATOM 1424 N N . ALA A 1 187 ? 1.262 17.173 4.717 1.00 82.38 187 ALA A N 1
ATOM 1425 C CA . ALA A 1 187 ? -0.194 17.062 4.717 1.00 82.38 187 ALA A CA 1
ATOM 1426 C C . ALA A 1 187 ? -0.680 16.067 5.780 1.00 82.38 187 ALA A C 1
ATOM 1428 O O . ALA A 1 187 ? -1.588 16.382 6.550 1.00 82.38 187 ALA A O 1
ATOM 1429 N N . ILE A 1 188 ? -0.017 14.912 5.879 1.00 80.06 188 ILE A N 1
ATOM 1430 C CA . ILE A 1 188 ? -0.335 13.891 6.881 1.00 80.06 188 ILE A CA 1
ATOM 1431 C C . ILE A 1 188 ? 0.003 14.380 8.271 1.00 80.06 188 ILE A C 1
ATOM 1433 O O . ILE A 1 188 ? -0.8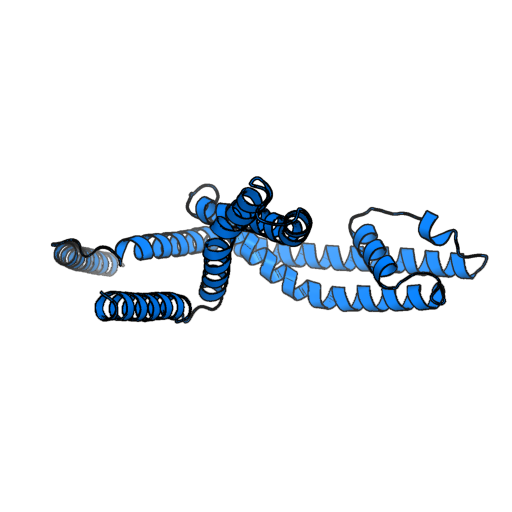18 14.215 9.160 1.00 80.06 188 ILE A O 1
ATOM 1437 N N . PHE A 1 189 ? 1.179 14.969 8.501 1.00 78.94 189 PHE A N 1
ATOM 1438 C CA . PHE A 1 189 ? 1.512 15.472 9.831 1.00 78.94 189 PHE A CA 1
ATOM 1439 C C . PHE A 1 189 ? 0.508 16.524 10.297 1.00 78.94 189 PHE A C 1
ATOM 1441 O O . PHE A 1 189 ? 0.157 16.506 11.473 1.00 78.94 189 PHE A O 1
ATOM 1448 N N . ASN A 1 190 ? 0.001 17.374 9.400 1.00 81.75 190 ASN A N 1
ATOM 1449 C CA . ASN A 1 190 ? -1.003 18.377 9.741 1.00 81.75 190 ASN A CA 1
ATOM 1450 C C . ASN A 1 190 ? -2.374 17.753 10.058 1.00 81.75 190 ASN A C 1
ATOM 1452 O O . ASN A 1 190 ? -2.900 17.992 11.145 1.00 81.75 190 ASN A O 1
ATOM 1456 N N . SER A 1 191 ? -2.911 16.891 9.179 1.00 76.44 191 SER A N 1
ATOM 1457 C CA . SER A 1 191 ? -4.189 16.194 9.434 1.00 76.44 191 SER A CA 1
ATOM 1458 C C . SER A 1 191 ? -4.105 15.306 10.675 1.00 76.44 191 SER A C 1
ATOM 1460 O O . SER A 1 191 ? -5.025 15.232 11.487 1.00 76.44 191 SER A O 1
ATOM 1462 N N . THR A 1 192 ? -2.947 14.674 10.863 1.00 72.06 192 THR A N 1
ATOM 1463 C CA . THR A 1 192 ? -2.598 13.913 12.052 1.00 72.06 192 THR A CA 1
ATOM 1464 C C . THR A 1 192 ? -2.698 14.803 13.259 1.00 72.06 192 THR A C 1
ATOM 1466 O O . THR A 1 192 ? -3.455 14.421 14.134 1.00 72.06 192 THR A O 1
ATOM 1469 N N . TYR A 1 193 ? -1.978 15.930 13.325 1.00 69.25 193 TYR A N 1
ATOM 1470 C CA . TYR A 1 193 ? -1.923 16.814 14.496 1.00 69.25 193 TYR A CA 1
ATOM 1471 C C . TYR A 1 193 ? -3.310 17.277 14.935 1.00 69.25 193 TYR A C 1
ATOM 1473 O O . TYR A 1 193 ? -3.630 17.188 16.118 1.00 69.25 193 TYR A O 1
ATOM 1481 N N . GLU A 1 194 ? -4.142 17.680 13.974 1.00 69.19 194 GLU A N 1
ATOM 1482 C CA . GLU A 1 194 ? -5.545 18.039 14.202 1.00 69.19 194 GLU A CA 1
ATOM 1483 C C . GLU A 1 194 ? -6.324 16.860 14.809 1.00 69.19 194 GLU A C 1
ATOM 1485 O O . GLU A 1 194 ? -7.044 17.025 15.792 1.00 69.19 194 GLU A O 1
ATOM 1490 N N . ARG A 1 195 ? -6.072 15.642 14.314 1.00 66.38 195 ARG A N 1
ATOM 1491 C CA . ARG A 1 195 ? -6.684 14.391 14.781 1.00 66.38 195 ARG A CA 1
ATOM 1492 C C . ARG A 1 195 ? -5.981 13.750 15.996 1.00 66.38 195 ARG A C 1
ATOM 1494 O O . ARG A 1 195 ? -6.510 12.78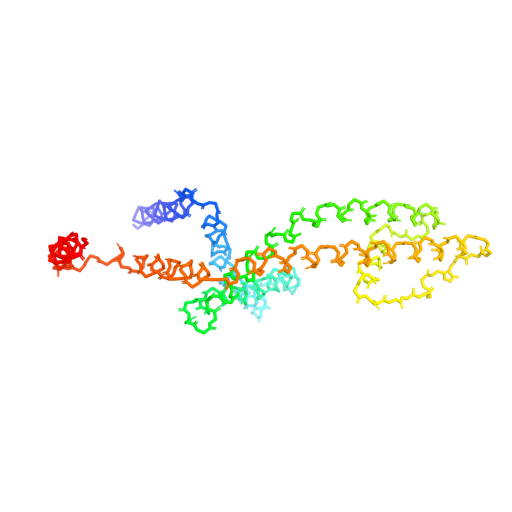5 16.525 1.00 66.38 195 ARG A O 1
ATOM 1501 N N . VAL A 1 196 ? -4.785 14.187 16.449 1.00 57.75 196 VAL A N 1
ATOM 1502 C CA . VAL A 1 196 ? -4.047 13.613 17.621 1.00 57.75 196 VAL A CA 1
ATOM 1503 C C . VAL A 1 196 ? -4.763 13.935 18.938 1.00 57.75 196 VAL A C 1
ATOM 1505 O O . VAL A 1 196 ? -4.467 13.315 19.956 1.00 57.75 196 VAL A O 1
ATOM 1508 N N . GLY A 1 197 ? -5.723 14.861 18.931 1.00 67.31 197 GLY A N 1
ATOM 1509 C CA . GLY A 1 197 ? -6.522 15.207 20.102 1.00 67.31 197 GLY A CA 1
ATOM 1510 C C . GLY A 1 197 ? -7.420 14.082 20.643 1.00 67.31 197 GLY A C 1
ATOM 1511 O O . GLY A 1 197 ? -7.369 12.926 20.220 1.00 67.31 197 GLY A O 1
ATOM 1512 N N . VAL A 1 198 ? -8.277 14.476 21.596 1.00 62.16 198 VAL A N 1
ATOM 1513 C CA . VAL A 1 198 ? -9.261 13.663 22.351 1.00 62.16 198 VAL A CA 1
ATOM 1514 C C . VAL A 1 198 ? -10.048 12.669 21.479 1.00 62.16 198 VAL A C 1
ATOM 1516 O O . VAL A 1 198 ? -10.450 11.609 21.959 1.00 62.16 198 VAL A O 1
ATOM 1519 N N . GLU A 1 199 ? -10.222 12.974 20.194 1.00 71.44 199 GLU A N 1
ATOM 1520 C CA . GLU A 1 199 ? -10.950 12.153 19.226 1.00 71.44 199 GLU A CA 1
ATOM 1521 C C . GLU A 1 199 ? -10.391 10.735 19.073 1.00 71.44 199 GLU A C 1
ATOM 1523 O O . GLU A 1 199 ? -11.181 9.802 19.023 1.00 71.44 199 GLU A O 1
ATOM 1528 N N . ARG A 1 200 ? -9.068 10.516 19.100 1.00 77.00 200 ARG A N 1
ATOM 1529 C CA . ARG A 1 200 ? -8.510 9.153 18.946 1.00 77.00 200 ARG A CA 1
ATOM 1530 C C . ARG A 1 200 ? -8.822 8.234 20.109 1.00 77.00 200 ARG A C 1
ATOM 1532 O O . ARG A 1 200 ? -9.005 7.037 19.909 1.00 77.00 200 ARG A O 1
ATOM 1539 N N . GLU A 1 201 ? -8.822 8.768 21.330 1.00 79.25 201 GLU A N 1
ATOM 1540 C CA . GLU A 1 201 ? -9.159 7.967 22.508 1.00 79.25 201 GLU A CA 1
ATOM 1541 C C . GLU A 1 201 ? -10.662 7.672 22.522 1.00 79.25 201 GLU A C 1
ATOM 1543 O O . GLU A 1 201 ? -11.044 6.543 22.814 1.00 79.25 201 GLU A O 1
ATOM 1548 N N . ALA A 1 202 ? -11.502 8.629 22.112 1.00 80.69 202 ALA A N 1
ATOM 1549 C CA . ALA A 1 202 ? -12.937 8.412 21.937 1.00 80.69 202 ALA A CA 1
ATOM 1550 C C . ALA A 1 202 ? -13.251 7.388 20.827 1.00 80.69 202 ALA A C 1
ATOM 1552 O O . ALA A 1 202 ? -14.030 6.465 21.055 1.00 80.69 202 ALA A O 1
ATOM 1553 N N . GLU A 1 203 ? -12.611 7.501 19.662 1.00 78.31 203 GLU A N 1
ATOM 1554 C CA . GLU A 1 203 ? -12.756 6.577 18.530 1.00 78.31 203 GLU A CA 1
ATOM 1555 C C . GLU A 1 203 ? -12.273 5.170 18.902 1.00 78.31 203 GLU A C 1
ATOM 1557 O O . GLU A 1 203 ? -12.955 4.180 18.642 1.00 78.31 203 GLU A O 1
ATOM 1562 N N . TRP A 1 204 ? -11.143 5.065 19.604 1.00 84.19 204 TRP A N 1
ATOM 1563 C CA . TRP A 1 204 ? -10.680 3.788 20.138 1.00 84.19 204 TRP A CA 1
ATOM 1564 C C . TRP A 1 204 ? -11.652 3.188 21.164 1.00 84.19 204 TRP A C 1
ATOM 1566 O O . TRP A 1 204 ? -11.925 1.989 21.107 1.00 84.19 204 TRP A O 1
ATOM 1576 N N . LEU A 1 205 ? -12.179 3.986 22.101 1.00 83.94 205 LEU A N 1
ATOM 1577 C CA . LEU A 1 205 ? -13.158 3.515 23.086 1.00 83.94 205 LEU A CA 1
ATOM 1578 C C . LEU A 1 205 ? -14.433 3.007 22.408 1.00 83.94 205 LEU A C 1
ATOM 1580 O O . LEU A 1 205 ? -14.960 1.978 22.826 1.00 83.94 205 LEU A O 1
ATOM 1584 N N . TRP A 1 206 ? -14.885 3.688 21.355 1.00 80.56 206 TRP A N 1
ATOM 1585 C CA . TRP A 1 206 ? -16.018 3.260 20.541 1.00 80.56 206 TRP A CA 1
ATOM 1586 C C . TRP A 1 206 ? -15.753 1.912 19.861 1.00 80.56 206 TRP A C 1
ATOM 1588 O O . TRP A 1 206 ? -16.503 0.964 20.078 1.00 80.56 206 TRP A O 1
ATOM 1598 N N . LEU A 1 207 ? -14.640 1.788 19.128 1.00 76.00 207 LEU A N 1
ATOM 1599 C CA . LEU A 1 207 ? -14.245 0.538 18.460 1.00 76.00 207 LEU A CA 1
ATOM 1600 C C . LEU A 1 207 ? -14.070 -0.619 19.451 1.00 76.00 207 LEU A C 1
ATOM 1602 O O . LEU A 1 207 ? -14.406 -1.766 19.164 1.00 76.00 207 LEU A O 1
ATOM 1606 N N . ARG A 1 208 ? -13.542 -0.325 20.642 1.00 82.69 208 ARG A N 1
ATOM 1607 C CA . ARG A 1 208 ? -13.384 -1.316 21.705 1.00 82.69 208 ARG A CA 1
ATOM 1608 C C . ARG A 1 208 ? -14.729 -1.767 22.271 1.00 82.69 208 ARG A C 1
ATOM 1610 O O . ARG A 1 208 ? -14.863 -2.948 22.576 1.00 82.69 208 ARG A O 1
ATOM 1617 N N . LEU A 1 209 ? -15.684 -0.853 22.443 1.00 83.56 209 LEU A N 1
ATOM 1618 C CA . LEU A 1 209 ? -17.033 -1.181 22.903 1.00 83.56 209 LEU A CA 1
ATOM 1619 C C . LEU A 1 209 ? -17.768 -2.041 21.871 1.00 83.56 209 LEU A C 1
ATOM 1621 O O . LEU A 1 209 ? -18.341 -3.056 22.244 1.00 83.56 209 LEU A O 1
ATOM 1625 N N . GLU A 1 210 ? -17.695 -1.683 20.589 1.00 76.31 210 GLU A N 1
ATOM 1626 C CA . GLU A 1 210 ? -18.272 -2.473 19.493 1.00 76.31 210 GLU A CA 1
ATOM 1627 C C . GLU A 1 210 ? -17.714 -3.902 19.487 1.00 76.31 210 GLU A C 1
ATOM 1629 O O . GLU A 1 210 ? -18.474 -4.866 19.509 1.00 76.31 210 GLU A O 1
ATOM 1634 N N . ALA A 1 211 ? -16.390 -4.048 19.597 1.00 75.81 211 ALA A N 1
ATOM 1635 C CA . ALA A 1 211 ? -15.760 -5.360 19.693 1.00 75.81 211 ALA 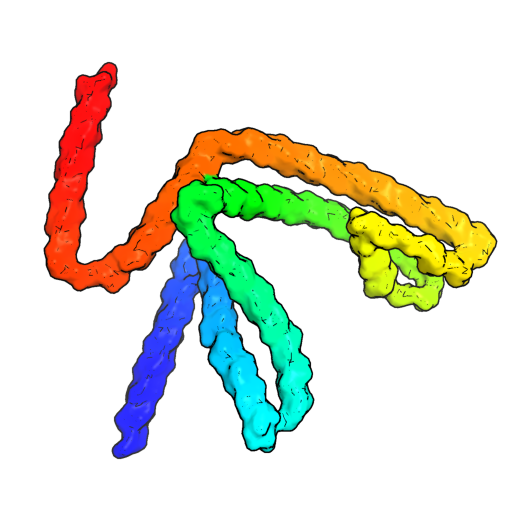A CA 1
ATOM 1636 C C . ALA A 1 211 ? -16.200 -6.158 20.935 1.00 75.81 211 ALA A C 1
ATOM 1638 O O . ALA A 1 211 ? -16.228 -7.382 20.884 1.00 75.81 211 ALA A O 1
ATOM 1639 N N . MET A 1 212 ? -16.514 -5.498 22.057 1.00 79.06 212 MET A N 1
ATOM 1640 C CA . MET A 1 212 ? -17.050 -6.170 23.249 1.00 79.06 212 MET A CA 1
ATOM 1641 C C . MET A 1 212 ? -18.494 -6.635 23.044 1.00 79.06 212 MET A C 1
ATOM 1643 O O . MET A 1 212 ? -18.809 -7.760 23.417 1.00 79.06 212 MET A O 1
ATOM 1647 N N . LEU A 1 213 ? -19.339 -5.799 22.433 1.00 76.38 213 LEU A N 1
ATOM 1648 C CA . LEU A 1 213 ? -20.738 -6.127 22.144 1.00 76.38 213 LEU A CA 1
ATOM 1649 C C . LEU A 1 213 ? -20.862 -7.305 21.174 1.00 76.38 213 LEU A C 1
ATOM 1651 O O . LEU A 1 213 ? -21.729 -8.155 21.367 1.00 76.38 213 LEU A O 1
ATOM 1655 N N . ASP A 1 214 ? -19.965 -7.406 20.189 1.00 70.81 214 ASP A N 1
ATOM 1656 C CA . ASP A 1 214 ? -19.914 -8.557 19.279 1.00 70.81 214 ASP A CA 1
ATOM 1657 C C . ASP A 1 214 ? -19.757 -9.884 20.052 1.00 70.81 214 ASP A C 1
ATOM 1659 O O . ASP A 1 214 ? -20.433 -10.858 19.735 1.00 70.81 214 ASP A O 1
ATOM 1663 N N . PHE A 1 215 ? -18.937 -9.928 21.112 1.00 71.81 215 PHE A N 1
ATOM 1664 C CA . PHE A 1 215 ? -18.787 -11.132 21.948 1.00 71.81 215 PHE A CA 1
ATOM 1665 C C . PHE A 1 215 ? -19.990 -11.417 22.850 1.00 71.81 215 PHE A C 1
ATOM 1667 O O . PHE A 1 215 ? -20.139 -12.544 23.319 1.00 71.81 215 PHE A O 1
ATOM 1674 N N . GLU A 1 216 ? -20.807 -10.408 23.137 1.00 71.31 216 GLU A N 1
ATOM 1675 C CA . GLU A 1 216 ? -21.933 -10.522 24.059 1.00 71.31 216 GLU A CA 1
ATOM 1676 C C . GLU A 1 216 ? -23.233 -10.905 23.348 1.00 71.31 216 GLU A C 1
ATOM 1678 O O . GLU A 1 216 ? -24.013 -11.690 23.880 1.00 71.31 216 GLU A O 1
ATOM 1683 N N . SER A 1 217 ? -23.429 -10.431 22.114 1.00 64.06 217 SER A N 1
ATOM 1684 C CA . SER A 1 217 ? -24.629 -10.707 21.310 1.00 64.06 217 SER A CA 1
ATOM 1685 C C . SER A 1 217 ? -24.847 -12.188 20.963 1.00 64.06 217 SER A C 1
ATOM 1687 O O . SER A 1 217 ? -25.971 -12.587 20.671 1.00 64.06 217 SER A O 1
ATOM 1689 N N . ASP A 1 218 ? -23.796 -13.007 21.046 1.00 57.28 218 ASP A N 1
ATOM 1690 C CA . ASP A 1 218 ? -23.829 -14.442 20.744 1.00 57.28 218 ASP A CA 1
ATOM 1691 C C . ASP A 1 218 ? -24.134 -15.325 21.973 1.00 57.28 218 ASP A C 1
ATOM 1693 O O . ASP A 1 218 ? -24.193 -16.553 21.852 1.00 57.28 218 ASP A O 1
ATOM 1697 N N . VAL A 1 219 ? -24.321 -14.743 23.167 1.00 61.66 219 VAL A N 1
ATOM 1698 C CA . VAL A 1 219 ? -24.544 -15.504 24.405 1.00 61.66 219 VAL A CA 1
ATOM 1699 C C . VAL A 1 219 ? -25.951 -15.251 24.959 1.00 61.66 219 VAL A C 1
ATOM 1701 O O . VAL A 1 219 ? -26.173 -14.321 25.730 1.00 61.66 219 VAL A O 1
ATOM 1704 N N . GLU A 1 220 ? -26.906 -16.128 24.628 1.00 62.31 220 GLU A N 1
ATOM 1705 C CA . GLU A 1 220 ? -28.194 -16.217 25.339 1.00 62.31 220 GLU A CA 1
ATOM 1706 C C . GLU A 1 220 ? -27.954 -16.778 26.750 1.00 62.31 220 GLU A C 1
ATOM 1708 O O . GLU A 1 220 ? -28.047 -17.980 27.007 1.00 62.31 220 GLU A O 1
ATOM 1713 N N . VAL A 1 221 ? -27.576 -15.904 27.680 1.00 66.69 221 VAL A N 1
ATOM 1714 C CA . VAL A 1 221 ? -27.509 -16.242 29.103 1.00 66.69 221 VAL A CA 1
ATOM 1715 C C . VAL A 1 221 ? -28.858 -15.926 29.737 1.00 66.69 221 VAL A C 1
ATOM 1717 O O . VAL A 1 221 ? -29.319 -14.784 29.727 1.00 66.69 221 VAL A O 1
ATOM 1720 N N . GLU A 1 222 ? -29.476 -16.938 30.340 1.00 65.69 222 GLU A N 1
ATOM 1721 C CA . GLU A 1 222 ? -30.713 -16.791 31.107 1.00 65.69 222 GLU A CA 1
ATOM 1722 C C . GLU A 1 222 ? -30.522 -15.738 32.223 1.00 65.69 222 GLU A C 1
ATOM 1724 O O . GLU A 1 222 ? -29.660 -15.887 33.091 1.00 65.69 222 GLU A O 1
ATOM 1729 N N . GLY A 1 223 ? -31.287 -14.639 32.170 1.00 65.19 223 GLY A N 1
ATOM 1730 C CA . GLY A 1 223 ? -31.223 -13.526 33.134 1.00 65.19 223 GLY A CA 1
ATOM 1731 C C . GLY A 1 223 ? -30.408 -12.296 32.700 1.00 65.19 223 GLY A C 1
ATOM 1732 O O . GLY A 1 223 ? -30.443 -11.277 33.392 1.00 65.19 223 GLY A O 1
ATOM 1733 N N . VAL A 1 224 ? -29.717 -12.328 31.553 1.00 68.94 224 VAL A N 1
ATOM 1734 C CA . VAL A 1 224 ? -29.001 -11.144 31.031 1.00 68.94 224 VAL A CA 1
ATOM 1735 C C . VAL A 1 224 ? -29.963 -10.053 30.559 1.00 68.94 224 VAL A C 1
ATOM 1737 O O . VAL A 1 224 ? -29.722 -8.882 30.843 1.00 68.94 224 VAL A O 1
ATOM 1740 N N . ASP A 1 225 ? -31.108 -10.415 29.980 1.00 67.50 225 ASP A N 1
ATOM 1741 C CA . ASP A 1 225 ? -32.173 -9.454 29.650 1.00 67.50 225 ASP A CA 1
ATOM 1742 C C . ASP A 1 225 ? -32.663 -8.689 30.889 1.00 67.50 225 ASP A C 1
ATOM 1744 O O . ASP A 1 225 ? -32.895 -7.478 30.852 1.00 67.50 225 ASP A O 1
ATOM 1748 N N . GLU A 1 226 ? -32.765 -9.381 32.025 1.00 70.69 226 GLU A N 1
ATOM 1749 C CA . GLU A 1 226 ? -33.173 -8.790 33.299 1.00 70.69 226 GLU A CA 1
ATOM 1750 C C . GLU A 1 226 ? -32.099 -7.821 33.826 1.00 70.69 226 GLU A C 1
ATOM 1752 O O . GLU A 1 226 ? -32.417 -6.729 34.302 1.00 70.69 226 GLU A O 1
ATOM 1757 N N . PHE A 1 227 ? -30.818 -8.165 33.663 1.00 69.25 227 PHE A N 1
ATOM 1758 C CA . PHE A 1 227 ? -29.689 -7.291 33.991 1.00 69.25 227 PHE A CA 1
ATOM 1759 C C . PHE A 1 227 ? -29.627 -6.044 33.091 1.00 69.25 227 PHE A C 1
ATOM 1761 O O . PHE A 1 227 ? -29.426 -4.936 33.595 1.00 69.25 227 PHE A O 1
ATOM 1768 N N . TYR A 1 228 ? -29.860 -6.190 31.783 1.00 68.31 228 TYR A N 1
ATOM 1769 C CA . TYR A 1 228 ? -29.926 -5.073 30.836 1.00 68.31 228 TYR A CA 1
ATOM 1770 C C . TYR A 1 228 ? -31.083 -4.121 31.132 1.00 68.31 228 TYR A C 1
ATOM 1772 O O . TYR A 1 228 ? -30.893 -2.902 31.142 1.00 68.31 228 TYR A O 1
ATOM 1780 N N . THR A 1 229 ? -32.244 -4.671 31.485 1.00 68.50 229 THR A N 1
ATOM 1781 C CA . THR A 1 229 ? -33.411 -3.892 31.916 1.00 68.50 229 THR A CA 1
ATOM 1782 C C . THR A 1 229 ? -33.091 -3.071 33.176 1.00 68.50 229 THR A C 1
ATOM 1784 O O . THR A 1 229 ? -33.377 -1.874 33.243 1.00 68.50 229 THR A O 1
ATOM 1787 N N . GLN A 1 230 ? -32.409 -3.666 34.164 1.00 75.50 230 GLN A N 1
ATOM 1788 C CA . GLN A 1 230 ? -31.958 -2.951 35.369 1.00 75.50 230 GLN A CA 1
ATOM 1789 C C . GLN A 1 230 ? -30.928 -1.850 35.058 1.00 75.50 230 GLN A C 1
ATOM 1791 O O . GLN A 1 230 ? -30.923 -0.787 35.691 1.00 75.50 230 GLN A O 1
ATOM 1796 N N . LEU A 1 231 ? -30.048 -2.082 34.083 1.00 68.94 231 LEU A N 1
ATOM 1797 C CA . LEU A 1 231 ? -29.051 -1.113 33.630 1.00 68.94 231 LEU A CA 1
ATOM 1798 C C . LEU A 1 231 ? -29.695 0.092 32.940 1.00 68.94 231 LEU A C 1
ATOM 1800 O O . LEU A 1 231 ? -29.308 1.223 33.243 1.00 68.94 231 LEU A O 1
ATOM 1804 N N . GLU A 1 232 ? -30.697 -0.117 32.083 1.00 69.62 232 GLU A N 1
ATOM 1805 C CA . GLU A 1 232 ? -31.483 0.966 31.478 1.00 69.62 232 GLU A CA 1
ATOM 1806 C C . GLU A 1 232 ? -32.190 1.815 32.536 1.00 69.62 232 GLU A C 1
ATOM 1808 O O . GLU A 1 232 ? -32.114 3.046 32.496 1.00 69.62 232 GLU A O 1
ATOM 1813 N N . GLU A 1 233 ? -32.809 1.192 33.542 1.00 72.12 233 GLU A N 1
ATOM 1814 C CA . GLU A 1 233 ? -33.429 1.924 34.650 1.00 72.12 233 GLU A CA 1
ATOM 1815 C C . GLU A 1 233 ? -32.415 2.776 35.430 1.00 72.12 233 GLU A C 1
ATOM 1817 O O . GLU A 1 233 ? -32.694 3.924 35.796 1.00 72.12 233 GLU A O 1
ATOM 1822 N N . LEU A 1 234 ? -31.218 2.242 35.685 1.00 67.00 234 LEU A N 1
ATOM 1823 C CA . LEU A 1 234 ? -30.138 2.967 36.359 1.00 67.00 234 LEU A CA 1
ATOM 1824 C C . LEU A 1 234 ? -29.555 4.092 35.500 1.00 67.00 234 LEU A C 1
ATOM 1826 O O . LEU A 1 234 ? -29.162 5.132 36.038 1.00 67.00 234 LEU A O 1
ATOM 1830 N N . ASN A 1 235 ? -29.472 3.900 34.185 1.00 64.31 235 ASN A N 1
ATOM 1831 C CA . ASN A 1 235 ? -28.949 4.902 33.266 1.00 64.31 235 ASN A CA 1
ATOM 1832 C C . ASN A 1 235 ? -29.947 6.057 33.093 1.00 64.31 235 ASN A C 1
ATOM 1834 O O . ASN A 1 235 ? -29.562 7.222 33.190 1.00 64.31 235 ASN A O 1
ATOM 1838 N N . ASN A 1 236 ? -31.242 5.747 32.994 1.00 61.72 236 ASN A N 1
ATOM 1839 C CA . ASN A 1 236 ? -32.319 6.738 33.006 1.00 61.72 236 ASN A CA 1
ATOM 1840 C C . ASN A 1 236 ? -32.312 7.570 34.299 1.00 61.72 236 ASN A C 1
ATOM 1842 O O . ASN A 1 236 ? -32.409 8.795 34.246 1.00 61.72 236 ASN A O 1
ATOM 1846 N N . LYS A 1 237 ? -32.077 6.951 35.465 1.00 58.47 237 LYS A N 1
ATOM 1847 C CA . LYS A 1 237 ? -31.910 7.678 36.741 1.00 58.47 237 LYS A CA 1
ATOM 1848 C C . LYS A 1 237 ? -30.702 8.626 36.738 1.00 58.47 237 LYS A C 1
ATOM 1850 O O . LYS A 1 237 ? -30.788 9.727 37.280 1.00 58.47 237 LYS A O 1
ATOM 1855 N N . ARG A 1 238 ? -29.582 8.236 36.119 1.00 45.88 238 ARG A N 1
ATOM 1856 C CA . ARG A 1 238 ? -28.383 9.088 35.999 1.00 45.88 238 ARG A CA 1
ATOM 1857 C C . ARG A 1 238 ? -28.568 10.240 35.008 1.00 45.88 238 ARG A C 1
ATOM 1859 O O . ARG A 1 238 ? -28.121 11.348 35.297 1.00 45.88 238 ARG A O 1
ATOM 1866 N N . ALA A 1 239 ? -29.249 10.010 33.886 1.00 44.19 239 ALA A N 1
ATOM 1867 C CA . ALA A 1 239 ? -29.573 11.047 32.904 1.00 44.19 239 ALA A CA 1
ATOM 1868 C C . ALA A 1 239 ? -30.498 12.127 33.494 1.00 44.19 239 ALA A C 1
ATOM 1870 O O . ALA A 1 239 ? -30.270 13.322 33.292 1.00 44.19 239 ALA A O 1
ATOM 1871 N N . VAL A 1 240 ? -31.480 11.722 34.306 1.00 49.12 240 VAL A N 1
ATOM 1872 C CA . VAL A 1 240 ? -32.348 12.646 35.055 1.00 49.12 240 VAL A CA 1
ATOM 1873 C C . VAL A 1 240 ? -31.526 13.498 36.033 1.00 49.12 240 VAL A C 1
ATOM 1875 O O . VAL A 1 240 ? -31.607 14.723 35.989 1.00 49.12 240 VAL A O 1
ATOM 1878 N N . GLN A 1 241 ? -30.632 12.893 36.825 1.00 47.06 241 GLN A N 1
ATOM 1879 C CA . GLN A 1 241 ? -29.769 13.638 37.760 1.00 47.06 241 GLN A CA 1
ATOM 1880 C C . GLN A 1 241 ? -28.760 14.578 37.075 1.00 47.06 241 GLN A C 1
ATOM 1882 O O . GLN A 1 241 ? -28.393 15.606 37.642 1.00 47.06 241 GLN A O 1
ATOM 1887 N N . ALA A 1 242 ? -28.282 14.245 35.872 1.00 45.84 242 ALA A N 1
ATOM 1888 C CA . ALA A 1 242 ? -27.404 15.121 35.093 1.00 45.84 242 ALA A CA 1
ATOM 1889 C C . ALA A 1 242 ? -28.153 16.336 34.516 1.00 45.84 242 ALA A C 1
ATOM 1891 O O . ALA A 1 242 ? -27.560 17.404 34.362 1.00 45.84 242 ALA A O 1
ATOM 1892 N N . THR A 1 243 ? -29.449 16.180 34.236 1.00 49.47 243 THR A N 1
ATOM 1893 C CA . THR A 1 243 ? -30.324 17.252 33.740 1.00 49.47 243 THR A CA 1
ATOM 1894 C C . THR A 1 243 ? -30.742 18.202 34.868 1.00 49.47 243 THR A C 1
ATOM 1896 O O . THR A 1 243 ? -30.838 19.399 34.638 1.00 49.47 243 THR A O 1
ATOM 1899 N N . GLU A 1 244 ? -30.896 17.702 36.099 1.00 48.03 244 GLU A N 1
ATOM 1900 C CA . GLU A 1 244 ? -31.182 18.519 37.295 1.00 48.03 244 GLU A CA 1
ATOM 1901 C C . GLU A 1 244 ? -29.970 19.309 37.832 1.00 48.03 244 GLU A C 1
ATOM 1903 O O . GLU A 1 244 ? -30.136 20.213 38.649 1.00 48.03 244 GLU A O 1
ATOM 1908 N N . ARG A 1 245 ? -28.742 18.968 37.415 1.00 46.09 245 ARG A N 1
ATOM 1909 C CA . ARG A 1 245 ? -27.496 19.641 37.845 1.00 46.09 245 ARG A CA 1
ATOM 1910 C C . ARG A 1 245 ? -26.994 20.727 36.881 1.00 46.09 245 ARG A C 1
ATOM 1912 O O . ARG A 1 245 ? -25.925 21.284 37.136 1.00 46.09 245 ARG A O 1
ATOM 1919 N N . ARG A 1 246 ? -27.708 20.997 35.787 1.00 38.25 246 ARG A N 1
ATOM 1920 C CA . ARG A 1 246 ? -27.464 22.138 34.886 1.00 38.25 246 ARG A CA 1
ATOM 1921 C C . ARG A 1 246 ? -28.399 23.288 35.226 1.00 38.25 246 ARG A C 1
ATOM 1923 O O . ARG A 1 246 ? -27.934 24.438 35.089 1.00 38.25 246 ARG A O 1
#